Protein AF-A0A2P5LIT6-F1 (afdb_monomer)

Nearest PDB structures (foldseek):
  7rkc-assembly1_A  TM=4.171E-01  e=6.177E+00  synthetic construct
  3g6i-assembly1_A-2  TM=3.642E-01  e=8.678E+00  Bacteroides thetaiotaomicron VPI-5482

Solvent-accessible surface area (backbone atom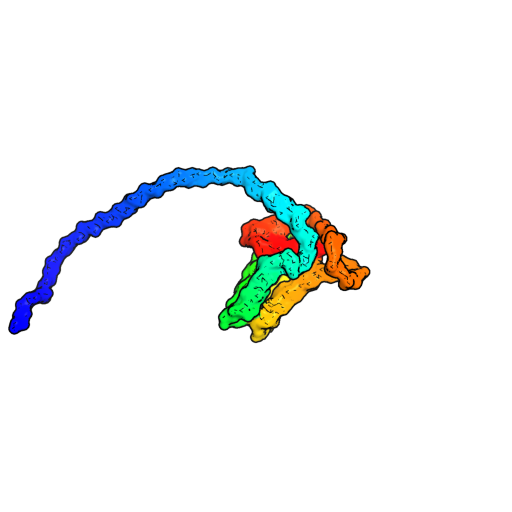s only — not comparable to full-atom values): 10555 Å² total; per-residue (Å²): 136,76,92,85,73,99,63,80,90,81,89,79,96,75,87,80,80,80,80,72,84,71,76,82,75,78,77,76,82,66,95,63,66,75,61,56,59,55,53,49,65,75,72,55,74,54,76,46,64,86,68,38,65,68,58,47,49,48,40,52,48,20,53,66,39,96,40,54,67,52,13,40,51,64,55,44,54,40,52,52,48,29,45,52,18,35,56,53,19,42,74,76,33,77,82,45,73,64,51,62,55,43,44,53,50,52,56,48,37,53,50,48,32,70,68,41,88,41,27,61,49,27,30,49,38,59,49,46,49,44,55,60,23,56,67,75,68,62,99,68,77,97,66,95,64,96,72,69,79,60,73,64,51,73,32,52,48,46,19,26,52,45,7,40,72,77,30,65,64,15,12,52,55,41,50,33,42,61,67

Mean predicted aligned error: 14.7 Å

pLDDT: mean 72.09, std 23.56, range [30.39, 98.25]

Structure (mmCIF, N/CA/C/O backbone):
data_AF-A0A2P5LIT6-F1
#
_entry.id   AF-A0A2P5LIT6-F1
#
loop_
_atom_site.group_PDB
_atom_site.id
_atom_site.type_symbol
_atom_site.label_atom_id
_atom_site.label_alt_id
_atom_site.label_comp_id
_atom_site.label_asym_id
_atom_site.label_entity_id
_atom_site.label_seq_id
_atom_site.pdbx_PDB_ins_code
_atom_site.Cartn_x
_atom_site.Cartn_y
_atom_site.Cartn_z
_atom_site.occupancy
_atom_site.B_iso_or_equiv
_atom_site.auth_seq_id
_atom_site.auth_comp_id
_atom_site.auth_asym_id
_atom_site.auth_atom_id
_atom_site.pdbx_PDB_model_num
ATOM 1 N N . MET A 1 1 ? -69.413 28.837 11.279 1.00 45.06 1 MET A N 1
ATOM 2 C CA . MET A 1 1 ? -68.543 29.343 10.193 1.00 45.06 1 MET A CA 1
ATOM 3 C C . MET A 1 1 ? -68.033 28.137 9.422 1.00 45.06 1 MET A C 1
ATOM 5 O O . MET A 1 1 ? -67.238 27.382 9.953 1.00 45.06 1 MET A O 1
ATOM 9 N N . ASN A 1 2 ? -68.757 27.743 8.376 1.00 37.50 2 ASN A N 1
ATOM 10 C CA . ASN A 1 2 ? -68.515 28.142 6.977 1.00 37.50 2 ASN A CA 1
ATOM 11 C C . ASN A 1 2 ? -67.301 27.376 6.427 1.00 37.50 2 ASN A C 1
ATOM 13 O O . ASN A 1 2 ? -66.172 27.687 6.774 1.00 37.50 2 ASN A O 1
ATOM 17 N N . ASN A 1 3 ? -67.492 26.260 5.715 1.00 44.47 3 ASN A N 1
ATOM 18 C CA . ASN A 1 3 ? -67.812 26.229 4.276 1.00 44.47 3 ASN A CA 1
ATOM 19 C C . ASN A 1 3 ? -67.091 27.338 3.509 1.00 44.47 3 ASN A C 1
ATOM 21 O O . ASN A 1 3 ? -67.558 28.466 3.583 1.00 44.47 3 ASN A O 1
ATOM 25 N N . LEU A 1 4 ? -66.016 26.974 2.793 1.00 36.94 4 LEU A N 1
ATOM 26 C CA . LEU A 1 4 ? -65.279 27.689 1.725 1.00 36.94 4 LEU A CA 1
ATOM 27 C C . LEU A 1 4 ? -63.787 27.343 1.921 1.00 36.94 4 LEU A C 1
ATOM 29 O O . LEU A 1 4 ? -63.081 28.044 2.621 1.00 36.94 4 LEU A O 1
ATOM 33 N N . LEU A 1 5 ? -63.239 26.208 1.485 1.00 40.59 5 LEU A N 1
ATOM 34 C CA . LEU A 1 5 ? -62.859 25.999 0.086 1.00 40.59 5 LEU A CA 1
ATOM 35 C C . LEU A 1 5 ? -62.375 24.539 -0.118 1.00 40.59 5 LEU A C 1
ATOM 37 O O . LEU A 1 5 ? -61.261 24.259 -0.548 1.00 40.59 5 LEU A O 1
ATOM 41 N N . LYS A 1 6 ? -63.254 23.558 0.116 1.00 46.69 6 LYS A N 1
ATOM 42 C CA . LYS A 1 6 ? -63.284 22.386 -0.773 1.00 46.69 6 LYS A CA 1
ATOM 43 C C . LYS A 1 6 ? -63.779 22.920 -2.115 1.00 46.69 6 LYS A C 1
ATOM 45 O O . LYS A 1 6 ? -64.983 22.981 -2.328 1.00 46.69 6 LYS A O 1
ATOM 50 N N . LYS A 1 7 ? -62.874 23.424 -2.948 1.00 38.12 7 LYS A N 1
ATOM 51 C CA . LYS A 1 7 ? -63.036 23.588 -4.396 1.00 38.12 7 LYS A CA 1
ATOM 52 C C . LYS A 1 7 ? -61.647 23.927 -4.938 1.00 38.12 7 LYS A C 1
ATOM 54 O O . LYS A 1 7 ? -61.092 24.961 -4.614 1.00 38.12 7 LYS A O 1
ATOM 59 N N . LEU A 1 8 ? -60.966 22.943 -5.506 1.00 34.84 8 LEU A N 1
ATOM 60 C CA . LEU A 1 8 ? -61.096 22.649 -6.928 1.00 34.84 8 LEU A CA 1
ATOM 61 C C . LEU A 1 8 ? -60.395 23.750 -7.737 1.00 34.84 8 LEU A C 1
ATOM 63 O O . LEU A 1 8 ? -60.824 24.899 -7.740 1.00 34.84 8 LEU A O 1
ATOM 67 N N . THR A 1 9 ? -59.420 23.301 -8.531 1.00 37.03 9 THR A N 1
ATOM 68 C CA . THR A 1 9 ? -59.118 23.815 -9.875 1.00 37.03 9 THR A CA 1
ATOM 69 C C . THR A 1 9 ? -58.484 25.204 -9.991 1.00 37.03 9 THR A C 1
ATOM 71 O O . THR A 1 9 ? -59.160 26.208 -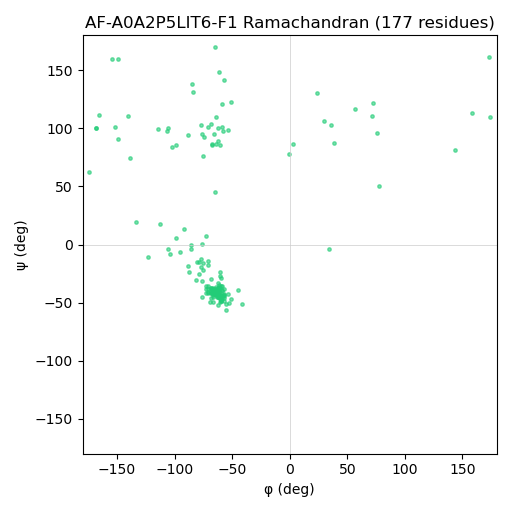9.851 1.00 37.03 9 THR A O 1
ATOM 74 N N . ILE A 1 10 ? -57.207 25.250 -10.400 1.00 44.44 10 ILE A N 1
ATOM 75 C CA . ILE A 1 10 ? -56.759 25.664 -11.752 1.00 44.44 10 ILE A CA 1
ATOM 76 C C . ILE A 1 10 ? -55.284 26.108 -11.719 1.00 44.44 10 ILE A C 1
ATOM 78 O O . ILE A 1 10 ? -54.921 27.094 -11.097 1.00 44.44 10 ILE A O 1
ATOM 82 N N . LYS A 1 11 ? -54.463 25.299 -12.403 1.00 38.97 11 LYS A N 1
ATOM 83 C CA . LYS A 1 11 ? -53.385 25.638 -13.352 1.00 38.97 11 LYS A CA 1
ATOM 84 C C . LYS A 1 11 ? -52.729 27.030 -13.254 1.00 38.97 11 LYS A C 1
ATOM 86 O O . LYS A 1 11 ? -53.413 28.027 -13.423 1.00 38.97 11 LYS A O 1
ATOM 91 N N . LEU A 1 12 ? -51.393 27.057 -13.224 1.00 40.69 12 LEU A N 1
ATOM 92 C CA . LEU A 1 12 ? -50.497 27.594 -14.278 1.00 40.69 12 LEU A CA 1
ATOM 93 C C . LEU A 1 12 ? -49.056 27.554 -13.721 1.00 40.69 12 LEU A C 1
ATOM 95 O O . LEU A 1 12 ? -48.771 28.159 -12.699 1.00 40.69 12 LEU A O 1
ATOM 99 N N . PHE A 1 13 ? -48.162 26.693 -14.210 1.00 46.09 13 PHE A N 1
ATOM 100 C CA . PHE A 1 13 ? -47.208 27.010 -15.285 1.00 46.09 13 PHE A CA 1
ATOM 101 C C . PHE A 1 13 ? -46.619 28.433 -15.221 1.00 46.09 13 PHE A C 1
ATOM 103 O O . PHE A 1 13 ? -47.101 29.351 -15.873 1.00 46.09 13 PHE A O 1
ATOM 110 N N . ALA A 1 14 ? -45.525 28.565 -14.474 1.00 38.41 14 ALA A N 1
ATOM 111 C CA . ALA A 1 14 ? -44.424 29.496 -14.718 1.00 38.41 14 ALA A CA 1
ATOM 112 C C . ALA A 1 14 ? -43.189 28.803 -14.106 1.00 38.41 14 ALA A C 1
ATOM 114 O O . ALA A 1 14 ? -43.103 28.644 -12.898 1.00 38.41 14 ALA A O 1
ATOM 115 N N . GLY A 1 15 ? -42.306 28.158 -14.866 1.00 40.06 15 GLY A N 1
ATOM 116 C CA . GLY A 1 15 ? -41.580 28.769 -15.969 1.00 40.06 15 GLY A CA 1
ATOM 117 C C . GLY A 1 15 ? -40.434 29.623 -15.424 1.00 40.06 15 GLY A C 1
ATOM 118 O O . GLY A 1 15 ? -40.341 30.788 -15.780 1.00 40.06 15 GLY A O 1
ATOM 119 N N . MET A 1 16 ? -39.597 29.076 -14.534 1.00 38.22 16 MET A N 1
ATOM 120 C CA . MET A 1 16 ? -38.346 29.723 -14.135 1.00 38.22 16 MET A CA 1
ATOM 121 C C . MET A 1 16 ? -37.194 29.028 -14.856 1.00 38.22 16 MET A C 1
ATOM 123 O O . MET A 1 16 ? -36.571 28.092 -14.365 1.00 38.22 16 MET A O 1
AT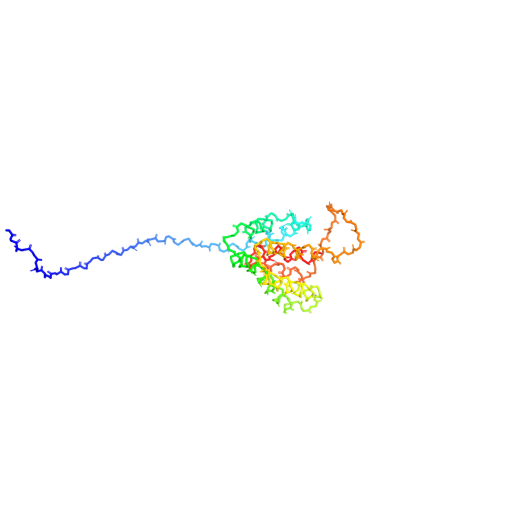OM 127 N N . ILE A 1 17 ? -36.984 29.478 -16.090 1.00 44.88 17 ILE A N 1
ATOM 128 C CA . ILE A 1 17 ? -35.766 29.243 -16.851 1.00 44.88 17 ILE A CA 1
ATOM 129 C C . ILE A 1 17 ? -34.672 30.043 -16.138 1.00 44.88 17 ILE A C 1
ATOM 131 O O . ILE A 1 17 ? -34.616 31.265 -16.263 1.00 44.88 17 ILE A O 1
ATOM 135 N N . PHE A 1 18 ? -33.807 29.375 -15.377 1.00 37.69 18 PHE A N 1
ATOM 136 C CA . PHE A 1 18 ? -32.524 29.966 -15.012 1.00 37.69 18 PHE A CA 1
ATOM 137 C C . PHE A 1 18 ? -31.623 29.915 -16.250 1.00 37.69 18 PHE A C 1
ATOM 139 O O . PHE A 1 18 ? -30.941 28.926 -16.507 1.00 37.69 18 PHE A O 1
ATOM 146 N N . LEU A 1 19 ? -31.636 30.998 -17.035 1.00 38.84 19 LEU A N 1
ATOM 147 C CA . LEU A 1 19 ? -30.497 31.371 -17.871 1.00 38.84 19 LEU A CA 1
ATOM 148 C C . LEU A 1 19 ? -29.364 31.775 -16.916 1.00 38.84 19 LEU A C 1
ATOM 150 O O . LEU A 1 19 ? -29.188 32.948 -16.593 1.00 38.84 19 LEU A O 1
ATOM 154 N N . SER A 1 20 ? -28.587 30.807 -16.438 1.00 42.41 20 SER A N 1
ATOM 155 C CA . SER A 1 20 ? -27.219 31.106 -16.035 1.00 42.41 20 SER A CA 1
ATOM 156 C C . SER A 1 20 ? -26.404 31.222 -17.317 1.00 42.41 20 SER A C 1
ATOM 158 O O . SER A 1 20 ? -26.075 30.217 -17.949 1.00 42.41 20 SER A O 1
ATOM 160 N N . ALA A 1 21 ? -26.110 32.460 -17.712 1.00 41.22 21 ALA A N 1
ATOM 161 C CA . ALA A 1 21 ? -25.025 32.770 -18.626 1.00 41.22 21 ALA A CA 1
ATOM 162 C C . ALA A 1 21 ? -23.715 32.304 -17.972 1.00 41.22 21 ALA A C 1
ATOM 164 O O . ALA A 1 21 ? -23.056 33.048 -17.251 1.00 41.22 21 ALA A O 1
ATOM 165 N N . GLY A 1 22 ? -23.382 31.029 -18.165 1.00 36.75 22 GLY A N 1
ATOM 166 C CA . GLY A 1 22 ? -22.055 30.507 -17.893 1.00 36.75 22 GLY A CA 1
ATOM 167 C C . GLY A 1 22 ? -21.134 31.070 -18.958 1.00 36.75 22 GLY A C 1
ATOM 168 O O . GLY A 1 22 ? -21.161 30.619 -20.101 1.00 36.75 22 GLY A O 1
ATOM 169 N N . ALA A 1 23 ? -20.369 32.096 -18.596 1.00 38.12 23 ALA A N 1
ATOM 170 C CA . ALA A 1 23 ? -19.224 32.515 -1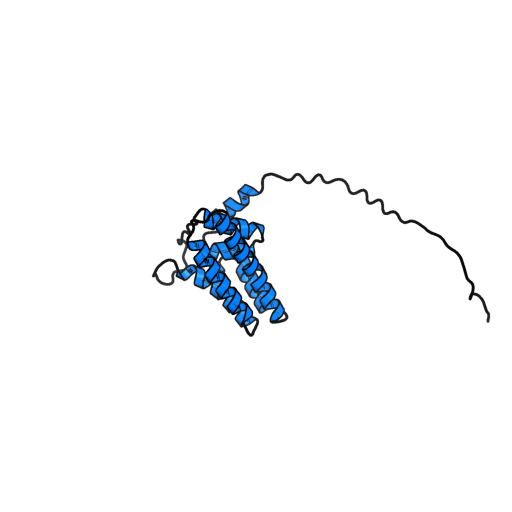9.377 1.00 38.12 23 ALA A CA 1
ATOM 171 C C . ALA A 1 23 ? -18.355 31.279 -19.637 1.00 38.12 23 ALA A C 1
ATOM 173 O O . ALA A 1 23 ? -17.943 30.587 -18.705 1.00 38.12 23 ALA A O 1
ATOM 174 N N . SER A 1 24 ? -18.128 30.989 -20.913 1.00 36.88 24 SER A N 1
ATOM 175 C CA . SER A 1 24 ? -17.201 29.968 -21.368 1.00 36.88 24 SER A CA 1
ATOM 176 C C . SER A 1 24 ? -15.795 30.351 -20.913 1.00 36.88 24 SER A C 1
ATOM 178 O O . SER A 1 24 ? -15.062 31.032 -21.628 1.00 36.88 24 SER A O 1
ATOM 180 N N . SER A 1 25 ? -15.404 29.918 -19.717 1.00 37.91 25 SER A N 1
ATOM 181 C CA . SER A 1 25 ? -13.995 29.765 -19.387 1.00 37.91 25 SER A CA 1
ATOM 182 C C . SER A 1 25 ? -13.470 28.655 -20.284 1.00 37.91 25 SER A C 1
ATOM 184 O O . SER A 1 25 ? -13.625 27.470 -20.001 1.00 37.91 25 SER A O 1
ATOM 186 N N . VAL A 1 26 ? -12.899 29.056 -21.416 1.00 43.91 26 VAL A N 1
ATOM 187 C CA . VAL A 1 26 ? -11.973 28.235 -22.188 1.00 43.91 26 VAL A CA 1
ATOM 188 C C . VAL A 1 26 ? -10.869 27.799 -21.233 1.00 43.91 26 VAL A C 1
ATOM 190 O O . VAL A 1 26 ? -9.954 28.564 -20.926 1.00 43.91 26 VAL A O 1
ATOM 193 N N . ALA A 1 27 ? -10.995 26.573 -20.725 1.00 37.62 27 ALA A N 1
ATOM 194 C CA . ALA A 1 27 ? -9.921 25.883 -20.046 1.00 37.62 27 ALA A CA 1
ATOM 195 C C . ALA A 1 27 ? -8.771 25.771 -21.049 1.00 37.62 27 ALA A C 1
ATOM 197 O O . ALA A 1 27 ? -8.795 24.956 -21.970 1.00 37.62 27 ALA A O 1
ATOM 198 N N . HIS A 1 28 ? -7.785 26.652 -20.898 1.00 36.16 28 HIS A N 1
ATOM 199 C CA . HIS A 1 28 ? -6.468 26.433 -21.458 1.00 36.16 28 HIS A CA 1
ATOM 200 C C . HIS A 1 28 ? -5.936 25.175 -20.776 1.00 36.16 28 HIS A C 1
ATOM 202 O O . HIS A 1 28 ? -5.494 25.225 -19.629 1.00 36.16 28 HIS A O 1
ATOM 208 N N . ALA A 1 29 ? -6.023 24.039 -21.467 1.00 36.19 29 ALA A N 1
ATOM 209 C CA . ALA A 1 29 ? -5.228 22.868 -21.148 1.00 36.19 29 ALA A CA 1
ATOM 210 C C . ALA A 1 29 ? -3.763 23.262 -21.373 1.00 36.19 29 ALA A C 1
ATOM 212 O O . ALA A 1 29 ? -3.225 23.162 -22.475 1.00 36.19 29 ALA A O 1
ATOM 213 N N . GLY A 1 30 ? -3.154 23.836 -20.337 1.00 36.53 30 GLY A N 1
ATOM 214 C CA . GLY A 1 30 ? -1.740 24.144 -20.314 1.00 36.53 30 GLY A CA 1
ATOM 215 C C . GLY A 1 30 ? -0.964 22.838 -20.385 1.00 36.53 30 GLY A C 1
ATOM 216 O O . GLY A 1 30 ? -0.922 22.085 -19.416 1.00 36.53 30 GLY A O 1
ATOM 217 N N . LEU A 1 31 ? -0.320 22.601 -21.526 1.00 42.81 31 LEU A N 1
ATOM 218 C CA . LEU A 1 31 ? 0.743 21.614 -21.746 1.00 42.81 31 LEU A CA 1
ATOM 219 C C . LEU A 1 31 ? 2.014 21.955 -20.927 1.00 42.81 31 LEU A C 1
ATOM 221 O O . LEU A 1 31 ? 3.120 21.957 -21.453 1.00 42.81 31 LEU A O 1
ATOM 225 N N . GLY A 1 32 ? 1.856 22.311 -19.648 1.00 36.47 32 GLY A N 1
ATOM 226 C CA . GLY A 1 32 ? 2.929 22.802 -18.777 1.00 36.47 32 GLY A CA 1
ATOM 227 C C . GLY A 1 32 ? 3.143 21.999 -17.493 1.00 36.47 32 GLY A C 1
ATOM 228 O O . GLY A 1 32 ? 4.157 22.197 -16.839 1.00 36.47 32 GLY A O 1
ATOM 229 N N . GLN A 1 33 ? 2.245 21.077 -17.131 1.00 39.72 33 GLN A N 1
ATOM 230 C CA . GLN A 1 33 ? 2.307 20.373 -15.837 1.00 39.72 33 GLN A CA 1
ATOM 231 C C . GLN A 1 33 ? 3.209 19.128 -15.808 1.00 39.72 33 GLN A C 1
ATOM 233 O O . GLN A 1 33 ? 3.398 18.537 -14.750 1.00 39.72 33 GLN A O 1
ATOM 238 N N . SER A 1 34 ? 3.808 18.720 -16.929 1.00 46.38 34 SER A N 1
ATOM 239 C CA . SER A 1 34 ? 4.703 17.553 -16.944 1.00 46.38 34 SER A CA 1
ATOM 240 C C . SER A 1 34 ? 6.082 17.825 -16.334 1.00 46.38 34 SER A C 1
ATOM 242 O O . SER A 1 34 ? 6.796 16.878 -16.021 1.00 46.38 34 SER A O 1
ATOM 244 N N . TYR A 1 35 ? 6.474 19.092 -16.159 1.00 44.44 35 TYR A N 1
ATOM 245 C CA . TYR A 1 35 ? 7.796 19.450 -15.630 1.00 44.44 35 TYR A CA 1
ATOM 246 C C . TYR A 1 35 ? 7.841 19.518 -14.094 1.00 44.44 35 TYR A C 1
ATOM 248 O O . TYR A 1 35 ? 8.900 19.284 -13.516 1.00 44.44 35 TYR A O 1
ATOM 256 N N . ASP A 1 36 ? 6.702 19.737 -13.428 1.00 46.75 36 ASP A N 1
ATOM 257 C CA . ASP A 1 36 ? 6.636 19.775 -11.959 1.00 46.75 36 ASP A CA 1
ATOM 258 C C . ASP A 1 36 ? 6.685 18.372 -11.331 1.00 46.75 36 ASP A C 1
ATOM 260 O O . ASP A 1 36 ? 7.276 18.188 -10.268 1.00 46.75 36 ASP A O 1
ATOM 264 N N . ALA A 1 37 ? 6.151 17.352 -12.015 1.00 47.69 37 ALA A N 1
ATOM 265 C CA . ALA A 1 37 ? 6.221 15.963 -11.552 1.00 47.69 37 ALA A CA 1
ATOM 266 C C . ALA A 1 37 ? 7.669 15.440 -11.505 1.00 47.69 37 ALA A C 1
ATOM 268 O O . ALA A 1 37 ? 8.071 14.793 -10.541 1.00 47.69 37 ALA A O 1
ATOM 269 N N . PHE A 1 38 ? 8.484 15.779 -12.512 1.00 41.59 38 PHE A N 1
ATOM 270 C CA . PHE A 1 38 ? 9.907 15.425 -12.534 1.00 41.59 38 PHE A CA 1
ATOM 271 C C . PHE A 1 38 ? 10.712 16.168 -11.460 1.00 41.59 38 PHE A C 1
ATOM 273 O O . PHE A 1 38 ? 11.596 15.578 -10.838 1.00 41.59 38 PHE A O 1
ATOM 280 N N . ALA A 1 39 ? 10.389 17.440 -11.203 1.00 41.50 39 ALA A N 1
ATOM 281 C CA . ALA A 1 39 ? 11.031 18.214 -10.144 1.00 41.50 39 ALA A CA 1
ATOM 282 C C . ALA A 1 39 ? 10.724 17.640 -8.748 1.00 41.50 39 ALA A C 1
ATOM 284 O O . ALA A 1 39 ? 11.639 17.531 -7.930 1.00 41.50 39 ALA A O 1
ATOM 285 N N . MET A 1 40 ? 9.488 17.180 -8.507 1.00 44.59 40 MET A N 1
ATOM 286 C CA . MET A 1 40 ? 9.127 16.469 -7.274 1.00 44.59 40 MET A CA 1
ATOM 287 C C . MET A 1 40 ? 9.929 15.177 -7.095 1.00 44.59 40 MET A C 1
ATOM 289 O O . MET A 1 40 ? 10.467 14.957 -6.013 1.00 44.59 40 MET A O 1
ATOM 293 N N . ILE A 1 41 ? 10.104 14.367 -8.142 1.00 51.69 41 ILE A N 1
ATOM 294 C CA . ILE A 1 41 ? 10.890 13.121 -8.059 1.00 51.69 41 ILE A CA 1
ATOM 295 C C . ILE A 1 41 ? 12.350 13.407 -7.655 1.00 51.69 41 ILE A C 1
ATOM 297 O O . ILE A 1 41 ? 12.912 12.680 -6.844 1.00 51.69 41 ILE A O 1
ATOM 301 N N . SER A 1 42 ? 12.946 14.509 -8.130 1.00 43.31 42 SER A N 1
ATOM 302 C CA . SER A 1 42 ? 14.343 14.869 -7.819 1.00 43.31 42 SER A CA 1
ATOM 303 C C . SER A 1 42 ? 14.585 15.472 -6.423 1.00 43.31 42 SER A C 1
ATOM 305 O O . SER A 1 42 ? 15.720 15.477 -5.953 1.00 43.31 42 SER A O 1
ATOM 307 N N . GLN A 1 43 ? 13.546 15.990 -5.755 1.00 42.28 43 GLN A N 1
ATOM 308 C CA . GLN A 1 43 ? 13.641 16.606 -4.417 1.00 42.28 43 GLN A CA 1
ATOM 309 C C . GLN A 1 43 ? 13.070 15.732 -3.289 1.00 42.28 43 GLN A C 1
ATOM 311 O O . GLN A 1 43 ? 13.192 16.101 -2.123 1.00 42.28 43 GLN A O 1
ATOM 316 N N . SER A 1 44 ? 12.483 14.577 -3.615 1.00 46.78 44 SER A N 1
ATOM 317 C CA . SER A 1 44 ? 11.826 13.680 -2.650 1.00 46.78 44 SER A CA 1
ATOM 318 C C . SER A 1 44 ? 12.740 12.593 -2.077 1.00 46.78 44 SER A C 1
ATOM 320 O O . SER A 1 44 ? 12.235 11.651 -1.477 1.00 46.78 44 SER A O 1
ATOM 322 N N . CYS A 1 45 ? 14.063 12.684 -2.260 1.00 53.88 45 CYS A N 1
ATOM 323 C CA . CYS A 1 45 ? 15.000 11.674 -1.760 1.00 53.88 45 CYS A CA 1
ATOM 324 C C . CYS A 1 45 ? 15.191 11.790 -0.247 1.00 53.88 45 CYS A C 1
ATOM 326 O O . CYS A 1 45 ? 16.196 12.295 0.253 1.00 53.88 45 CYS A O 1
ATOM 328 N N . SER A 1 46 ? 14.187 11.303 0.464 1.00 52.47 46 SER A N 1
ATOM 329 C CA . SER A 1 46 ? 14.295 10.835 1.825 1.00 52.47 46 SER A CA 1
ATOM 330 C C . SER A 1 46 ? 13.407 9.578 1.890 1.00 52.47 46 SER A C 1
ATOM 332 O O . SER A 1 46 ? 12.197 9.681 1.689 1.00 52.47 46 SER A O 1
ATOM 334 N N . PRO A 1 47 ? 14.002 8.379 2.040 1.00 55.25 47 PRO A N 1
ATOM 335 C CA . PRO A 1 47 ? 13.356 7.100 1.733 1.00 55.25 47 PRO A CA 1
ATOM 336 C C . PRO A 1 47 ? 12.335 6.645 2.792 1.00 55.25 47 PRO A C 1
ATOM 338 O O . PRO A 1 47 ? 11.761 5.566 2.690 1.00 55.25 47 PRO A O 1
ATOM 341 N N . GLY A 1 48 ? 12.113 7.410 3.860 1.00 59.28 48 GLY A N 1
ATOM 342 C CA . GLY A 1 48 ? 11.283 6.981 4.978 1.00 59.28 48 GLY A CA 1
ATOM 343 C C . GLY A 1 48 ? 9.789 7.242 4.783 1.00 59.28 48 GLY A C 1
ATOM 344 O O . GLY A 1 48 ? 9.375 8.349 4.460 1.00 59.28 48 GLY A O 1
ATOM 345 N N . PHE A 1 49 ? 8.946 6.277 5.171 1.00 62.72 49 PHE A N 1
ATOM 346 C CA . PHE A 1 49 ? 7.506 6.494 5.406 1.00 62.72 49 PHE A CA 1
ATOM 347 C C . PHE A 1 49 ? 7.219 7.774 6.216 1.00 62.72 49 PHE A C 1
ATOM 349 O O . PHE A 1 49 ? 6.282 8.517 5.931 1.00 62.72 49 PHE A O 1
ATOM 356 N N . THR A 1 50 ? 8.058 8.047 7.219 1.00 65.94 50 THR A N 1
ATOM 357 C CA . THR A 1 50 ? 7.972 9.217 8.103 1.00 65.94 50 THR A CA 1
ATOM 358 C C . THR A 1 50 ? 8.343 10.538 7.433 1.00 65.94 50 THR A C 1
ATOM 360 O O . THR A 1 50 ? 8.098 11.597 8.004 1.00 65.94 50 THR A O 1
ATOM 363 N N . GLU A 1 51 ? 8.959 10.485 6.258 1.00 73.75 51 GLU A N 1
ATOM 364 C CA . GLU A 1 51 ? 9.457 11.643 5.515 1.00 73.75 51 GLU A CA 1
ATOM 365 C C . GLU A 1 51 ? 8.438 12.128 4.471 1.00 73.75 51 GLU A C 1
ATOM 367 O O . GLU A 1 51 ? 8.573 13.226 3.933 1.00 73.75 51 GLU A O 1
ATOM 372 N N . HIS A 1 52 ? 7.348 11.372 4.291 1.00 80.25 52 HIS A N 1
ATOM 373 C CA . HIS A 1 52 ? 6.189 11.738 3.485 1.00 80.25 52 HIS A CA 1
ATOM 374 C C . HIS A 1 52 ? 4.997 12.100 4.392 1.00 80.25 52 HIS A C 1
ATOM 376 O O . HIS A 1 52 ? 4.288 11.206 4.878 1.00 80.25 52 HIS A O 1
ATOM 382 N N . PRO A 1 53 ? 4.739 13.397 4.655 1.00 85.69 53 PRO A N 1
ATOM 383 C CA . PRO A 1 53 ? 3.697 13.825 5.589 1.00 85.69 53 PRO A CA 1
ATOM 384 C C . PRO A 1 53 ? 2.296 13.357 5.178 1.00 85.69 53 PRO A C 1
ATOM 386 O O . PRO A 1 53 ? 1.450 13.145 6.046 1.00 85.69 53 PRO A O 1
ATOM 389 N N . GLU A 1 54 ? 2.046 13.141 3.888 1.00 87.19 54 GLU A N 1
ATOM 390 C CA . GLU A 1 54 ? 0.790 12.610 3.363 1.00 87.19 54 GLU A CA 1
ATOM 391 C C . GLU A 1 54 ? 0.548 11.158 3.802 1.00 87.19 54 GLU A C 1
ATOM 393 O O . GLU A 1 54 ? -0.571 10.810 4.185 1.00 87.19 54 GLU A O 1
ATOM 398 N N . LEU A 1 55 ? 1.591 10.319 3.812 1.00 88.62 55 LEU A N 1
ATOM 399 C CA . LEU A 1 55 ? 1.503 8.928 4.269 1.00 88.62 55 LEU A CA 1
ATOM 400 C C . LEU A 1 55 ? 1.312 8.856 5.789 1.00 88.62 55 LEU A C 1
ATOM 402 O O . LEU A 1 55 ? 0.474 8.094 6.281 1.00 88.62 55 LEU A O 1
ATOM 406 N N . VAL A 1 56 ? 2.017 9.713 6.535 1.00 90.19 56 VAL A N 1
ATOM 407 C CA . VAL A 1 56 ? 1.822 9.853 7.985 1.00 90.19 56 VAL A CA 1
ATOM 408 C C . VAL A 1 56 ? 0.403 10.329 8.298 1.00 90.19 56 VAL A C 1
ATOM 410 O O . VAL A 1 56 ? -0.258 9.768 9.175 1.00 90.19 56 VAL A O 1
ATOM 413 N N . ALA A 1 57 ? -0.100 11.327 7.569 1.00 92.81 57 ALA A N 1
ATOM 414 C CA . ALA A 1 57 ? -1.459 11.830 7.733 1.00 92.81 57 ALA A CA 1
ATOM 415 C C . ALA A 1 57 ? -2.503 10.749 7.431 1.00 92.81 57 ALA A C 1
ATOM 417 O O . ALA A 1 57 ? -3.477 10.626 8.175 1.00 92.81 57 ALA A O 1
ATOM 418 N N . LEU A 1 58 ? -2.296 9.933 6.393 1.00 94.62 58 LEU A N 1
ATOM 419 C CA . LEU A 1 58 ? -3.178 8.810 6.091 1.00 94.62 58 LEU A CA 1
ATOM 420 C C . LEU A 1 58 ? -3.174 7.767 7.216 1.00 94.62 58 LEU A C 1
ATOM 422 O O . LEU A 1 58 ? -4.246 7.345 7.645 1.00 94.62 58 LEU A O 1
ATOM 426 N N . LYS A 1 59 ? -2.011 7.407 7.771 1.00 95.19 59 LYS A N 1
ATOM 427 C CA . LYS A 1 59 ? -1.943 6.520 8.947 1.00 95.19 59 LYS A CA 1
ATOM 428 C C . LYS A 1 59 ? -2.738 7.079 10.126 1.00 95.19 59 LYS A C 1
ATOM 430 O O . LYS A 1 59 ? -3.486 6.339 10.763 1.00 95.19 59 LYS A O 1
ATOM 435 N N . GLN A 1 60 ? -2.628 8.379 10.400 1.00 96.00 60 GLN A N 1
ATOM 436 C CA . GLN A 1 60 ? -3.419 9.014 11.458 1.00 96.00 60 GLN A CA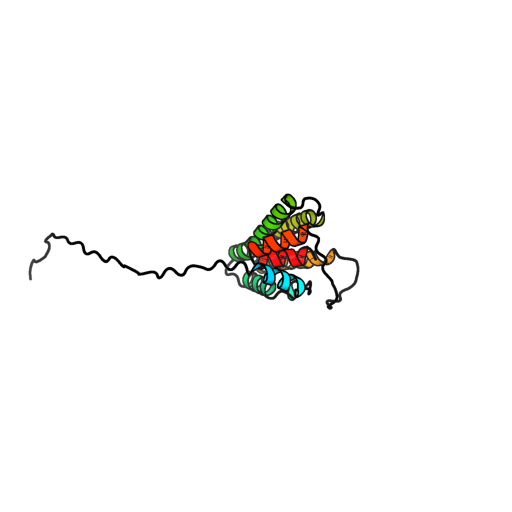 1
ATOM 437 C C . GLN A 1 60 ? -4.925 8.981 11.157 1.00 96.00 60 GLN A C 1
ATOM 439 O O . GLN A 1 60 ? -5.716 8.730 12.062 1.00 96.00 60 GLN A O 1
ATOM 444 N N . GLN A 1 61 ? -5.336 9.162 9.898 1.00 96.88 61 GLN A N 1
ATOM 445 C CA . GLN A 1 61 ? -6.741 9.022 9.488 1.00 96.88 61 GLN A CA 1
ATOM 446 C C . GLN A 1 61 ? -7.253 7.586 9.653 1.00 96.88 61 GLN A C 1
ATOM 448 O O . GLN A 1 61 ? -8.364 7.392 10.138 1.00 96.88 61 GLN A O 1
ATOM 453 N N . ILE A 1 62 ? -6.444 6.580 9.310 1.00 97.38 62 ILE A N 1
ATOM 454 C CA . ILE A 1 62 ? -6.775 5.164 9.522 1.00 97.38 62 ILE A CA 1
ATOM 455 C C . ILE A 1 62 ? -6.997 4.899 11.017 1.00 97.38 62 ILE A C 1
ATOM 457 O O . ILE A 1 62 ? -8.026 4.333 11.394 1.00 97.38 62 ILE A O 1
ATOM 461 N N . LEU A 1 63 ? -6.075 5.357 11.871 1.00 96.81 63 LEU A N 1
ATOM 462 C CA . LEU A 1 63 ? -6.172 5.224 13.330 1.00 96.81 63 LEU A CA 1
ATOM 463 C C . LEU A 1 63 ? -7.407 5.924 13.906 1.00 96.81 63 LEU A C 1
ATOM 465 O O . LEU A 1 63 ? -8.054 5.386 14.802 1.00 96.81 63 LEU A O 1
ATOM 469 N N . ALA A 1 64 ? -7.727 7.111 13.394 1.00 97.31 64 ALA A N 1
ATOM 470 C CA . ALA A 1 64 ? -8.834 7.940 13.860 1.00 97.31 64 ALA A CA 1
ATOM 471 C C . ALA A 1 64 ? -10.190 7.604 13.211 1.00 97.31 64 ALA A C 1
ATOM 473 O O . ALA A 1 64 ? -11.187 8.258 13.519 1.00 97.31 64 ALA A O 1
ATOM 474 N N . SER A 1 65 ? -10.242 6.622 12.308 1.00 97.25 65 SER A N 1
ATOM 475 C CA . SER A 1 65 ? -11.464 6.261 11.585 1.00 97.25 65 SER A CA 1
ATOM 476 C C . SER A 1 65 ? -12.580 5.784 12.519 1.00 97.25 65 SER A C 1
ATOM 478 O O . SER A 1 65 ? -12.344 5.163 13.563 1.00 97.25 65 SER A O 1
ATOM 480 N N . ALA A 1 66 ? -13.832 6.039 12.133 1.00 95.94 66 ALA A N 1
ATOM 481 C CA . ALA A 1 66 ? -14.988 5.752 12.976 1.00 95.94 66 ALA A CA 1
ATOM 482 C C . ALA A 1 66 ? -15.269 4.245 13.107 1.00 95.94 66 ALA A C 1
ATOM 484 O O . ALA A 1 66 ? -15.995 3.823 14.009 1.00 95.94 66 ALA A O 1
ATOM 485 N N . SER A 1 67 ? -14.713 3.416 12.215 1.00 97.81 67 SER A N 1
ATOM 486 C CA . SER A 1 67 ? -14.923 1.967 12.209 1.00 97.81 67 SER A CA 1
ATOM 487 C C . SER A 1 67 ? -13.767 1.200 11.563 1.00 97.81 67 SER A C 1
ATOM 489 O O . SER A 1 67 ? -13.019 1.738 10.751 1.00 97.81 67 SER A O 1
ATOM 491 N N . LEU A 1 68 ? -13.663 -0.099 11.872 1.00 98.12 68 LEU A N 1
ATOM 492 C CA . LEU A 1 68 ? -12.709 -1.004 11.222 1.00 98.12 68 LEU A CA 1
ATOM 493 C C . LEU A 1 68 ? -12.892 -1.050 9.697 1.00 98.12 68 LEU A C 1
ATOM 495 O O . LEU A 1 68 ? -11.916 -1.138 8.959 1.00 98.12 68 LEU A O 1
ATOM 499 N N . GLU A 1 69 ? -14.134 -1.006 9.221 1.00 98.19 69 GLU A N 1
ATOM 500 C CA . GLU A 1 69 ? -14.433 -1.032 7.788 1.00 98.19 69 GLU A CA 1
ATOM 501 C C . GLU A 1 69 ? -13.943 0.240 7.088 1.00 98.19 69 GLU A C 1
ATOM 503 O O . GLU A 1 69 ? -13.354 0.167 6.010 1.00 98.19 69 GLU A O 1
ATOM 508 N N . GLU A 1 70 ? -14.098 1.395 7.736 1.00 97.88 70 GLU A N 1
ATOM 509 C CA . GLU A 1 70 ? -13.571 2.665 7.241 1.00 97.88 70 GLU A CA 1
ATOM 510 C C . GLU A 1 70 ? -12.038 2.691 7.243 1.00 97.88 70 GLU A C 1
ATOM 512 O O . GLU A 1 70 ? -11.451 3.047 6.223 1.00 97.88 70 GLU A O 1
ATOM 517 N N . ALA A 1 71 ? -11.383 2.232 8.318 1.00 98.06 71 ALA A N 1
ATOM 518 C CA . ALA A 1 71 ? -9.927 2.046 8.347 1.00 98.06 71 ALA A CA 1
ATOM 519 C C . ALA A 1 71 ? -9.447 1.184 7.174 1.00 98.06 71 ALA A C 1
ATOM 521 O O . ALA A 1 71 ? -8.535 1.574 6.445 1.00 98.06 71 ALA A O 1
ATOM 522 N N . LYS A 1 72 ? -10.079 0.019 6.968 1.00 98.25 72 LYS A N 1
ATOM 523 C CA . LYS A 1 72 ? -9.740 -0.883 5.860 1.00 98.25 72 LYS A CA 1
ATOM 524 C C . LYS A 1 72 ? -9.935 -0.201 4.519 1.00 98.25 72 LYS A C 1
ATOM 526 O O . LYS A 1 72 ? -9.065 -0.315 3.669 1.00 98.25 72 LYS A O 1
ATOM 531 N N . LYS A 1 73 ? -11.032 0.528 4.322 1.00 98.06 73 LYS A N 1
ATOM 532 C CA . LYS A 1 73 ? -11.283 1.261 3.077 1.00 98.06 73 LYS A CA 1
ATOM 533 C C . LYS A 1 73 ? -10.212 2.324 2.812 1.00 98.06 73 LYS A C 1
ATOM 535 O O . LYS A 1 73 ? -9.719 2.399 1.691 1.00 98.06 73 LYS A O 1
ATOM 540 N N . LEU A 1 74 ? -9.852 3.112 3.827 1.00 97.56 74 LEU A N 1
ATOM 541 C CA . LEU A 1 74 ? -8.831 4.161 3.732 1.00 97.56 74 LEU A CA 1
ATOM 542 C C . LEU A 1 74 ? -7.448 3.596 3.394 1.00 97.56 74 LEU A C 1
ATOM 544 O O . LEU A 1 74 ? -6.734 4.192 2.598 1.00 97.56 74 LEU A O 1
ATOM 548 N N . ALA A 1 75 ? -7.089 2.449 3.971 1.00 96.81 75 ALA A N 1
ATOM 549 C CA . ALA A 1 75 ? -5.820 1.784 3.694 1.00 96.81 75 ALA A CA 1
ATOM 550 C C . ALA A 1 75 ? -5.820 1.065 2.334 1.00 96.81 75 ALA A C 1
ATOM 552 O O . ALA A 1 75 ? -4.869 1.191 1.571 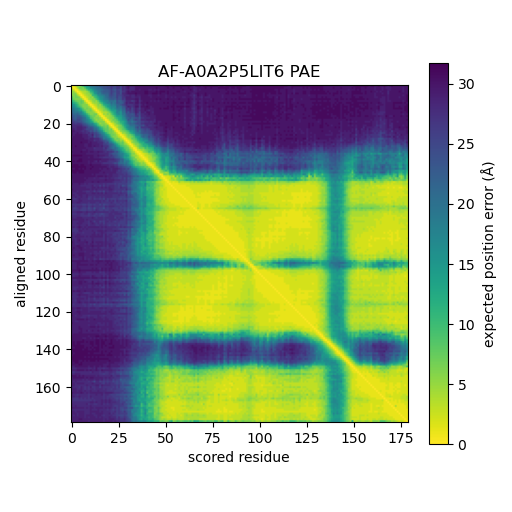1.00 96.81 75 ALA A O 1
ATOM 553 N N . LEU A 1 76 ? -6.890 0.328 2.011 1.00 97.88 76 LEU A N 1
ATOM 554 C CA . LEU A 1 76 ? -6.957 -0.518 0.816 1.00 97.88 76 LEU A CA 1
ATOM 555 C C . LEU A 1 76 ? -7.092 0.276 -0.479 1.00 97.88 76 LEU A C 1
ATOM 557 O O . LEU A 1 76 ? -6.536 -0.156 -1.478 1.00 97.88 76 LEU A O 1
ATOM 561 N N . ALA A 1 77 ? -7.809 1.403 -0.492 1.00 96.31 77 ALA A N 1
ATOM 562 C CA . ALA A 1 77 ? -7.998 2.180 -1.719 1.00 96.31 77 ALA A CA 1
ATOM 563 C C . ALA A 1 77 ? -6.663 2.582 -2.387 1.00 96.31 77 ALA A C 1
ATOM 565 O O . ALA A 1 77 ? -6.436 2.174 -3.527 1.00 96.31 77 ALA A O 1
ATOM 566 N N . PRO A 1 78 ? -5.731 3.270 -1.697 1.00 93.62 78 PRO A N 1
ATOM 567 C CA . PRO A 1 78 ? -4.447 3.610 -2.300 1.00 93.62 78 PRO A CA 1
ATOM 568 C C . PRO A 1 78 ? -3.550 2.388 -2.554 1.00 93.62 78 PRO A C 1
ATOM 570 O O . PRO A 1 78 ? -2.767 2.399 -3.501 1.00 93.62 78 PRO A O 1
ATOM 573 N N . THR A 1 79 ? -3.658 1.322 -1.751 1.00 95.00 79 THR A N 1
ATOM 574 C CA . THR A 1 79 ? -2.938 0.059 -2.001 1.00 95.00 79 THR A CA 1
ATOM 575 C C . THR A 1 79 ? -3.401 -0.606 -3.300 1.00 95.00 79 THR A C 1
ATOM 577 O O . THR A 1 79 ? -2.572 -1.074 -4.077 1.00 95.00 79 THR A O 1
ATOM 580 N N . ASP A 1 80 ? -4.708 -0.630 -3.558 1.00 96.81 80 ASP A N 1
ATOM 581 C CA . ASP A 1 80 ? -5.298 -1.234 -4.755 1.00 96.81 80 ASP A CA 1
ATOM 582 C C . ASP A 1 80 ? -4.938 -0.422 -6.009 1.00 96.81 80 ASP A C 1
ATOM 584 O O . ASP A 1 80 ? -4.590 -0.996 -7.043 1.00 96.81 80 ASP A O 1
ATOM 588 N N . GLU A 1 81 ? -4.933 0.907 -5.904 1.00 96.25 81 GLU A N 1
ATOM 589 C CA . GLU A 1 81 ? -4.474 1.809 -6.968 1.00 96.25 81 GLU A CA 1
ATOM 590 C C . GLU A 1 81 ? -2.976 1.634 -7.269 1.00 96.25 81 GLU A C 1
ATOM 592 O O . GLU 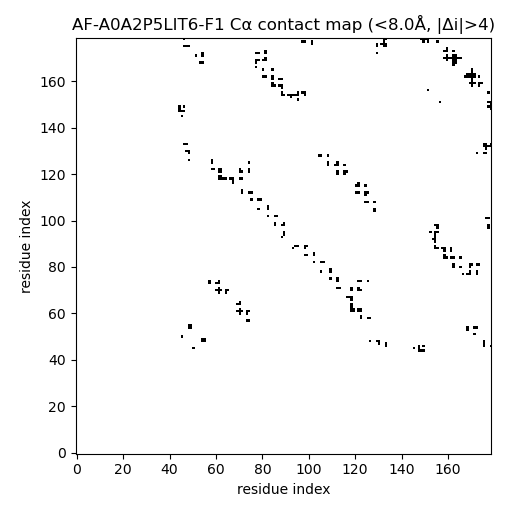A 1 81 ? -2.590 1.564 -8.436 1.00 96.25 81 GLU A O 1
ATOM 597 N N . ALA A 1 82 ? -2.132 1.476 -6.245 1.00 93.50 82 ALA A N 1
ATOM 598 C CA . ALA A 1 82 ? -0.704 1.209 -6.424 1.00 93.50 82 ALA A CA 1
ATOM 599 C C . ALA A 1 82 ? -0.443 -0.151 -7.104 1.00 93.50 82 ALA A C 1
ATOM 601 O O . ALA A 1 82 ? 0.397 -0.239 -8.000 1.00 93.50 82 ALA A O 1
ATOM 602 N N . ILE A 1 83 ? -1.200 -1.200 -6.755 1.00 94.69 83 ILE A N 1
ATOM 603 C CA . ILE A 1 83 ? -1.147 -2.496 -7.460 1.00 94.69 83 ILE A CA 1
ATOM 604 C C . ILE A 1 83 ? -1.553 -2.326 -8.929 1.00 94.69 83 ILE A C 1
ATOM 606 O O . ILE A 1 83 ? -0.865 -2.825 -9.818 1.00 94.69 83 ILE A O 1
ATOM 610 N N . SER A 1 84 ? -2.632 -1.589 -9.205 1.00 94.00 84 SER A N 1
ATOM 611 C CA . SER A 1 84 ? -3.075 -1.329 -10.581 1.00 94.00 84 SER A CA 1
ATOM 612 C C . SER A 1 84 ? -2.022 -0.570 -11.397 1.00 94.00 84 SER A C 1
ATOM 614 O O . SER A 1 84 ? -1.852 -0.837 -12.592 1.00 94.00 84 SER A O 1
ATOM 616 N N . ALA A 1 85 ? -1.312 0.373 -10.775 1.00 91.94 85 ALA A N 1
ATOM 617 C CA . ALA A 1 85 ? -0.220 1.101 -11.409 1.00 91.94 85 ALA A CA 1
ATOM 618 C C . ALA A 1 85 ? 0.958 0.177 -11.754 1.00 91.94 85 ALA A C 1
ATOM 620 O O . ALA A 1 85 ? 1.458 0.245 -12.877 1.00 91.94 85 ALA A O 1
ATOM 621 N N . LEU A 1 86 ? 1.338 -0.734 -10.850 1.00 91.94 86 LEU A N 1
ATOM 622 C CA . LEU A 1 86 ? 2.371 -1.745 -11.110 1.00 91.94 86 LEU A CA 1
ATOM 623 C C . LEU A 1 86 ? 1.991 -2.663 -12.266 1.00 91.94 86 LEU A C 1
ATOM 625 O O . LEU A 1 86 ? 2.763 -2.801 -13.206 1.00 91.94 86 LEU A O 1
ATOM 629 N N . GLN A 1 87 ? 0.777 -3.211 -12.257 1.00 92.31 87 GLN A N 1
ATOM 630 C CA . GLN A 1 87 ? 0.295 -4.084 -13.330 1.00 92.31 87 GLN A CA 1
ATOM 631 C C . GLN A 1 87 ? 0.316 -3.379 -14.690 1.00 92.31 87 GLN A C 1
ATOM 633 O O . GLN A 1 87 ? 0.709 -3.963 -15.700 1.00 92.31 87 GLN A O 1
ATOM 638 N N . THR A 1 88 ? -0.066 -2.101 -14.716 1.00 90.00 88 THR A N 1
ATOM 639 C CA . THR A 1 88 ? -0.007 -1.286 -15.936 1.00 90.00 88 THR A CA 1
ATOM 640 C C . THR A 1 88 ? 1.440 -1.055 -16.374 1.00 90.00 88 THR A C 1
ATOM 642 O O . THR A 1 88 ? 1.753 -1.191 -17.557 1.00 90.00 88 THR A O 1
ATOM 645 N N . ALA A 1 89 ? 2.340 -0.750 -15.438 1.00 87.88 89 ALA A N 1
ATOM 646 C CA . ALA A 1 89 ? 3.756 -0.558 -15.722 1.00 87.88 89 ALA A CA 1
ATOM 647 C C . ALA A 1 89 ? 4.424 -1.839 -16.242 1.00 87.88 89 ALA A C 1
ATOM 649 O O . ALA A 1 89 ? 5.143 -1.766 -17.233 1.00 87.88 89 ALA A O 1
ATOM 650 N N . THR A 1 90 ? 4.120 -3.009 -15.674 1.00 88.25 90 THR A N 1
ATOM 651 C CA . THR A 1 90 ? 4.631 -4.310 -16.139 1.00 88.25 90 THR A CA 1
ATOM 652 C C . THR A 1 90 ? 4.221 -4.601 -17.585 1.00 88.25 90 THR A C 1
ATOM 654 O O . THR A 1 90 ? 5.012 -5.136 -18.358 1.00 88.25 90 THR A O 1
ATOM 657 N N . VAL A 1 91 ? 3.017 -4.197 -18.007 1.00 88.19 91 VAL A N 1
ATOM 658 C CA . VAL A 1 91 ? 2.583 -4.328 -19.412 1.00 88.19 91 VAL A CA 1
ATOM 659 C C . VAL A 1 91 ? 3.380 -3.408 -20.345 1.00 88.19 91 VAL A C 1
ATOM 661 O O . VAL A 1 91 ? 3.701 -3.798 -21.468 1.00 88.19 91 VAL A O 1
ATOM 664 N N . LEU A 1 92 ? 3.698 -2.191 -19.901 1.00 85.25 92 LEU A N 1
ATOM 665 C CA . LEU A 1 92 ? 4.416 -1.194 -20.703 1.00 85.25 92 LEU A CA 1
ATOM 666 C C . LEU A 1 92 ? 5.937 -1.418 -20.720 1.00 85.25 92 LEU A C 1
ATOM 668 O O . LEU A 1 92 ? 6.597 -1.089 -21.706 1.00 85.25 92 LEU A O 1
ATOM 672 N N . ALA A 1 93 ? 6.486 -1.979 -19.644 1.00 81.12 93 ALA A N 1
ATOM 673 C CA . ALA A 1 93 ? 7.909 -2.200 -19.418 1.00 81.12 93 ALA A CA 1
ATOM 674 C C . ALA A 1 93 ? 8.152 -3.588 -18.777 1.00 81.12 93 ALA A C 1
ATOM 676 O O . ALA A 1 93 ? 8.498 -3.681 -17.603 1.00 81.12 93 ALA A O 1
ATOM 677 N N . PRO A 1 94 ? 8.028 -4.687 -19.544 1.00 71.19 94 PRO A N 1
ATOM 678 C CA . PRO A 1 94 ? 8.004 -6.062 -19.020 1.00 71.19 94 PRO A CA 1
ATOM 679 C C . PRO A 1 94 ? 9.353 -6.612 -18.515 1.00 71.19 94 PRO A C 1
ATOM 681 O O . PRO A 1 94 ? 9.456 -7.802 -18.231 1.00 71.19 94 PRO A O 1
ATOM 684 N N . PHE A 1 95 ? 10.405 -5.791 -18.432 1.00 65.31 95 PHE A N 1
ATOM 685 C CA . PHE A 1 95 ? 11.774 -6.235 -18.117 1.00 65.31 95 PHE A CA 1
ATOM 686 C C . PHE A 1 95 ? 12.309 -5.739 -16.762 1.00 65.31 95 PHE A C 1
ATOM 688 O O . PHE A 1 95 ? 13.516 -5.780 -16.533 1.00 65.31 95 PHE A O 1
ATOM 695 N N . SER A 1 96 ? 11.446 -5.283 -15.858 1.00 67.50 96 SER A N 1
ATOM 696 C CA . SER A 1 96 ? 11.825 -4.832 -14.510 1.00 67.50 96 SER A CA 1
ATOM 697 C C . SER A 1 96 ? 11.411 -5.858 -13.454 1.00 67.50 96 SER A C 1
ATOM 699 O O . SER A 1 96 ? 10.245 -5.908 -13.062 1.00 67.50 96 SER A O 1
ATOM 701 N N . GLY A 1 97 ? 12.366 -6.673 -12.989 1.00 66.69 97 GLY A N 1
ATOM 702 C CA . GLY A 1 97 ? 12.126 -7.714 -11.976 1.00 66.69 97 GLY A CA 1
ATOM 703 C C . GLY A 1 97 ? 11.623 -7.175 -10.630 1.00 66.69 97 GLY A C 1
ATOM 704 O O . GLY A 1 97 ? 10.933 -7.884 -9.897 1.00 66.69 97 GLY A O 1
ATOM 705 N N . ASP A 1 98 ? 11.900 -5.905 -10.340 1.00 78.94 98 ASP A N 1
ATOM 706 C CA . ASP A 1 98 ? 11.501 -5.241 -9.100 1.00 78.94 98 ASP A CA 1
ATOM 707 C C . ASP A 1 98 ? 10.004 -4.887 -9.060 1.00 78.94 98 ASP A C 1
ATOM 709 O O . ASP A 1 98 ? 9.418 -4.818 -7.975 1.00 78.94 98 ASP A O 1
ATOM 713 N N . LEU A 1 99 ? 9.337 -4.775 -10.222 1.00 85.81 99 LEU A N 1
ATOM 714 C CA . LEU A 1 99 ? 7.885 -4.550 -10.282 1.00 85.81 99 LEU A CA 1
ATOM 715 C C . LEU A 1 99 ? 7.101 -5.774 -9.800 1.00 85.81 99 LEU A C 1
ATOM 717 O O . LEU A 1 99 ? 6.213 -5.627 -8.964 1.00 85.81 99 LEU A O 1
ATOM 721 N N . ASP A 1 100 ? 7.459 -6.978 -10.254 1.00 86.44 100 ASP A N 1
ATOM 722 C CA . ASP A 1 100 ? 6.775 -8.224 -9.869 1.00 86.44 100 ASP A CA 1
ATOM 723 C C . ASP A 1 100 ? 6.979 -8.542 -8.378 1.00 86.44 100 ASP A C 1
ATOM 725 O O . ASP A 1 100 ? 6.057 -8.957 -7.657 1.00 86.44 100 ASP A O 1
ATOM 729 N N . ALA A 1 101 ? 8.205 -8.324 -7.887 1.00 85.94 101 ALA A N 1
ATOM 730 C CA . ALA A 1 101 ? 8.535 -8.477 -6.475 1.00 85.94 101 ALA A CA 1
ATOM 731 C C . ALA A 1 101 ? 7.731 -7.491 -5.613 1.00 85.94 101 ALA A C 1
ATOM 733 O O . ALA A 1 101 ? 7.183 -7.870 -4.569 1.00 85.94 101 ALA A O 1
ATOM 734 N N . THR A 1 102 ? 7.610 -6.245 -6.067 1.00 88.50 102 THR A N 1
ATOM 735 C CA . THR A 1 102 ? 6.860 -5.197 -5.371 1.00 88.50 102 THR A CA 1
ATOM 736 C C . THR A 1 102 ? 5.357 -5.433 -5.429 1.00 88.50 102 THR A C 1
ATOM 738 O O . THR A 1 102 ? 4.703 -5.366 -4.388 1.00 88.50 102 THR A O 1
ATOM 741 N N . GLU A 1 103 ? 4.802 -5.854 -6.566 1.00 90.88 103 GLU A N 1
ATOM 742 C CA . GLU A 1 103 ? 3.393 -6.248 -6.680 1.00 90.88 103 GLU A CA 1
ATOM 743 C C . GLU A 1 103 ? 3.061 -7.381 -5.702 1.00 90.88 103 GLU A C 1
ATOM 745 O O . GLU A 1 103 ? 2.046 -7.336 -4.997 1.00 90.88 103 GLU A O 1
ATOM 750 N N . THR A 1 104 ? 3.944 -8.377 -5.590 1.00 90.06 104 THR A N 1
ATOM 751 C CA . THR A 1 104 ? 3.784 -9.482 -4.637 1.00 90.06 104 THR A CA 1
ATOM 752 C C . THR A 1 104 ? 3.778 -8.983 -3.188 1.00 90.06 104 THR A C 1
ATOM 754 O O . THR A 1 104 ? 2.983 -9.462 -2.369 1.00 90.06 104 THR A O 1
ATOM 757 N N . ARG A 1 1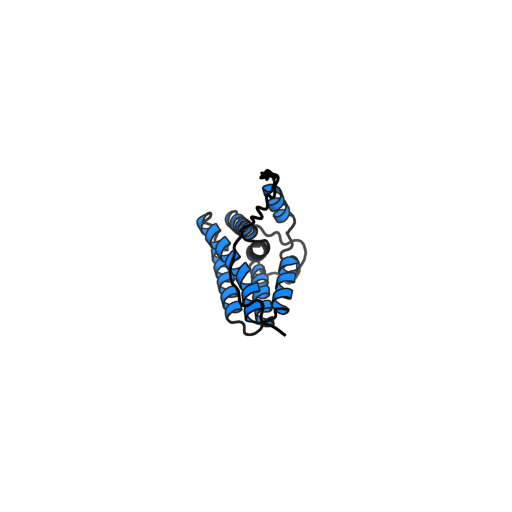05 ? 4.640 -8.015 -2.849 1.00 88.44 105 ARG A N 1
ATOM 758 C CA . ARG A 1 105 ? 4.709 -7.400 -1.511 1.00 88.44 105 ARG A CA 1
ATOM 759 C C . ARG A 1 105 ? 3.448 -6.597 -1.200 1.00 88.44 105 ARG A C 1
ATOM 761 O O . ARG A 1 105 ? 2.834 -6.868 -0.165 1.00 88.44 105 ARG A O 1
ATOM 768 N N . LEU A 1 106 ? 3.003 -5.713 -2.097 1.00 91.94 106 LEU A N 1
ATOM 769 C CA . LEU A 1 106 ? 1.740 -4.980 -1.926 1.00 91.94 106 LEU A CA 1
ATOM 770 C C . LEU A 1 106 ? 0.552 -5.933 -1.815 1.00 91.94 106 LEU A C 1
ATOM 772 O O . LEU A 1 106 ? -0.284 -5.780 -0.930 1.00 91.94 106 LEU A O 1
ATOM 776 N N . SER A 1 107 ? 0.487 -6.959 -2.661 1.00 94.31 107 SER A N 1
ATOM 777 C CA . SER A 1 107 ? -0.595 -7.947 -2.630 1.00 94.31 107 SER A CA 1
ATOM 778 C C . SER A 1 107 ? -0.641 -8.714 -1.308 1.00 94.31 107 SER A C 1
ATOM 780 O O . SER A 1 107 ? -1.722 -9.069 -0.828 1.00 94.31 107 SER A O 1
ATOM 782 N N . ARG A 1 108 ? 0.517 -8.981 -0.692 1.00 93.00 108 ARG A N 1
ATOM 783 C CA . ARG A 1 108 ? 0.595 -9.570 0.650 1.00 93.00 108 ARG A CA 1
ATOM 784 C C . ARG A 1 108 ? 0.112 -8.584 1.711 1.00 93.00 108 ARG A C 1
ATOM 786 O O . ARG A 1 108 ? -0.733 -8.968 2.514 1.00 93.00 108 ARG A O 1
ATOM 793 N N . ALA A 1 109 ? 0.600 -7.347 1.691 1.00 91.56 109 ALA A N 1
ATOM 794 C CA . ALA A 1 109 ? 0.192 -6.300 2.627 1.00 91.56 109 ALA A CA 1
ATOM 795 C C . ALA A 1 109 ? -1.321 -6.053 2.585 1.00 91.56 109 ALA A C 1
ATOM 797 O O . ALA A 1 109 ? -1.994 -6.083 3.612 1.00 91.56 109 ALA A O 1
ATOM 798 N N . ARG A 1 110 ? -1.884 -5.949 1.379 1.00 96.56 110 ARG A N 1
ATOM 799 C CA . ARG A 1 110 ? -3.324 -5.856 1.132 1.00 96.56 110 ARG A CA 1
ATOM 800 C C . ARG A 1 110 ? -4.105 -6.967 1.839 1.00 96.56 110 ARG A C 1
ATOM 802 O O . ARG A 1 110 ? -5.117 -6.701 2.484 1.00 96.56 110 ARG A O 1
ATOM 809 N N . LYS A 1 111 ? -3.641 -8.219 1.737 1.00 97.06 111 LYS A N 1
ATOM 810 C CA . LYS A 1 111 ? -4.268 -9.359 2.427 1.00 97.06 111 LYS A CA 1
ATOM 811 C C . LYS A 1 111 ? -4.181 -9.216 3.947 1.00 97.06 111 LYS A C 1
ATOM 813 O O . LYS A 1 111 ? -5.162 -9.510 4.619 1.00 97.06 111 LYS A O 1
ATOM 818 N N . GLN A 1 112 ? -3.058 -8.744 4.488 1.00 95.75 112 GLN A N 1
ATOM 819 C CA . GLN A 1 112 ? -2.932 -8.525 5.933 1.00 95.75 112 GLN A CA 1
ATOM 820 C C . GLN A 1 112 ? -3.865 -7.417 6.431 1.00 95.75 112 GLN A C 1
ATOM 822 O O . GLN A 1 112 ? -4.588 -7.622 7.404 1.00 95.75 112 GLN A O 1
ATOM 827 N N . ILE A 1 113 ? -3.978 -6.307 5.696 1.00 96.75 113 ILE A N 1
ATOM 828 C CA . ILE A 1 113 ? -4.954 -5.243 5.976 1.00 96.75 113 ILE A CA 1
ATOM 829 C C . ILE A 1 113 ? -6.390 -5.797 5.991 1.00 96.75 113 ILE A C 1
ATOM 831 O O . ILE A 1 113 ? -7.187 -5.467 6.871 1.00 96.75 113 ILE A O 1
ATOM 835 N N . GLN A 1 114 ? -6.738 -6.678 5.048 1.00 97.44 114 GLN A N 1
ATOM 836 C CA . GLN A 1 114 ? -8.058 -7.320 5.019 1.00 97.44 114 GLN A CA 1
ATOM 837 C C . GLN A 1 114 ? -8.308 -8.219 6.236 1.00 97.44 114 GLN A C 1
ATOM 839 O O . GLN A 1 114 ? -9.436 -8.258 6.738 1.00 97.44 114 GLN A O 1
ATOM 844 N N . LEU A 1 115 ? -7.278 -8.916 6.718 1.00 97.56 115 LEU A N 1
ATOM 845 C CA . LEU A 1 115 ? -7.347 -9.808 7.878 1.00 97.56 115 LEU A CA 1
ATOM 846 C C . LEU A 1 115 ? -7.266 -9.070 9.220 1.00 97.56 115 LEU A C 1
ATOM 848 O O . LEU A 1 115 ? -7.630 -9.647 10.244 1.00 97.56 115 LEU A O 1
ATOM 852 N N . ALA A 1 116 ? -6.846 -7.804 9.224 1.00 97.00 116 ALA A N 1
ATOM 853 C CA . ALA A 1 116 ? -6.727 -7.008 10.433 1.00 97.00 116 ALA A CA 1
ATOM 854 C C . ALA A 1 116 ? -8.054 -6.920 11.207 1.00 97.00 116 ALA A C 1
ATOM 856 O O . ALA A 1 116 ? -9.151 -6.810 10.642 1.00 97.00 116 ALA A O 1
ATOM 857 N N . SER A 1 117 ? -7.933 -6.968 12.529 1.00 97.50 117 SER A N 1
ATOM 858 C CA . SER A 1 117 ? -9.042 -7.062 13.481 1.00 97.50 117 SER A CA 1
ATOM 859 C C . SER A 1 117 ? -9.353 -5.738 14.187 1.00 97.50 117 SER A C 1
ATOM 861 O O . SER A 1 117 ? -10.372 -5.632 14.864 1.00 97.50 117 SER A O 1
ATOM 863 N N . SER A 1 118 ? -8.512 -4.716 14.008 1.00 97.94 118 SER A N 1
ATOM 864 C CA . SER A 1 118 ? -8.669 -3.387 14.608 1.00 97.94 118 SER A CA 1
ATOM 865 C C . SER A 1 118 ? -8.096 -2.286 13.708 1.00 97.94 118 SER A C 1
ATOM 867 O O . SER A 1 118 ? -7.263 -2.558 12.845 1.00 97.94 118 SER A O 1
ATOM 869 N N . GLN A 1 119 ? -8.527 -1.036 13.913 1.00 98.12 119 GLN A N 1
ATOM 870 C CA . GLN A 1 119 ? -7.998 0.138 13.203 1.00 98.12 119 GLN A CA 1
ATOM 871 C C . GLN A 1 119 ? -6.490 0.304 13.428 1.00 98.12 119 GLN A C 1
ATOM 873 O O . GLN A 1 119 ? -5.761 0.611 12.491 1.00 98.12 119 GLN A O 1
ATOM 878 N N . ALA A 1 120 ? -6.029 0.048 14.657 1.00 97.25 120 ALA A N 1
ATOM 879 C CA . ALA A 1 120 ? -4.609 0.045 14.998 1.00 97.25 120 ALA A CA 1
ATOM 880 C C . ALA A 1 120 ? -3.847 -0.994 14.173 1.00 97.25 120 ALA A C 1
ATOM 882 O O . ALA A 1 120 ? -2.873 -0.650 13.517 1.00 97.25 120 ALA A O 1
ATOM 883 N N . GLN A 1 121 ? -4.362 -2.224 14.095 1.00 97.44 121 GLN A N 1
ATOM 884 C CA . GLN A 1 121 ? -3.740 -3.264 13.284 1.00 97.44 121 GLN A CA 1
ATOM 885 C C . GLN A 1 121 ? -3.747 -2.905 11.788 1.00 97.44 121 GLN A C 1
ATOM 887 O O . GLN A 1 121 ? -2.763 -3.153 11.110 1.00 97.44 121 GLN A O 1
ATOM 892 N N . VAL A 1 122 ? -4.806 -2.280 11.259 1.00 97.62 122 VAL A N 1
ATOM 893 C CA . VAL A 1 122 ? -4.812 -1.799 9.861 1.00 97.62 122 VAL A CA 1
ATOM 894 C C . VAL A 1 122 ? -3.718 -0.754 9.626 1.00 97.62 122 VAL A C 1
ATOM 896 O O . VAL A 1 122 ? -3.022 -0.821 8.616 1.00 97.62 122 VAL A O 1
ATOM 899 N N . ALA A 1 123 ? -3.562 0.201 10.543 1.00 95.69 123 ALA A N 1
ATOM 900 C CA . ALA A 1 123 ? -2.534 1.233 10.460 1.00 95.69 123 ALA A CA 1
ATOM 901 C C . ALA A 1 123 ? -1.115 0.651 10.555 1.00 95.69 123 ALA A C 1
ATOM 903 O O . ALA A 1 123 ? -0.234 1.087 9.816 1.00 95.69 123 ALA A O 1
ATOM 904 N N . ASP A 1 124 ? -0.914 -0.340 11.424 1.00 93.25 124 ASP A N 1
ATOM 905 C CA . ASP A 1 124 ? 0.367 -1.025 11.600 1.00 93.25 124 ASP A CA 1
ATOM 906 C C . ASP A 1 124 ? 0.734 -1.855 10.363 1.00 93.25 124 ASP A C 1
ATOM 908 O O . ASP A 1 124 ? 1.872 -1.799 9.911 1.00 93.25 124 ASP A O 1
ATOM 912 N N . GLU A 1 125 ? -0.218 -2.571 9.754 1.00 93.88 125 GLU A N 1
ATOM 913 C CA . GLU A 1 125 ? 0.020 -3.296 8.493 1.00 93.88 125 GLU A CA 1
ATOM 914 C C . GLU A 1 125 ? 0.290 -2.328 7.325 1.00 93.88 125 GLU A C 1
ATOM 916 O O . GLU A 1 125 ? 1.143 -2.594 6.473 1.00 93.88 125 GLU A O 1
ATOM 921 N N . PHE A 1 126 ? -0.400 -1.180 7.295 1.00 92.94 126 PHE A N 1
ATOM 922 C CA . PHE A 1 126 ? -0.188 -0.128 6.295 1.00 92.94 126 PHE A CA 1
ATOM 923 C C . PHE A 1 126 ? 1.195 0.535 6.424 1.00 92.94 126 PHE A C 1
ATOM 925 O O . PHE A 1 126 ? 1.851 0.808 5.425 1.00 92.94 126 PHE A O 1
ATOM 932 N N . GLU A 1 127 ? 1.683 0.783 7.636 1.00 90.94 127 GLU A N 1
ATOM 933 C CA . GLU A 1 127 ? 3.056 1.263 7.844 1.00 90.94 127 GLU A CA 1
ATOM 934 C C . GLU A 1 127 ? 4.082 0.153 7.592 1.00 90.94 127 GLU A C 1
ATOM 936 O O . GLU A 1 127 ? 5.103 0.375 6.941 1.00 90.94 127 GLU A O 1
ATOM 941 N N . GLY A 1 128 ? 3.795 -1.059 8.065 1.00 87.06 128 GLY A N 1
ATOM 942 C CA . GLY A 1 128 ? 4.670 -2.218 7.954 1.00 87.06 128 GLY A CA 1
ATOM 943 C C . GLY A 1 128 ? 5.001 -2.567 6.508 1.00 87.06 128 GLY A C 1
ATOM 944 O O . GLY A 1 128 ? 6.142 -2.924 6.217 1.00 87.06 128 GLY A O 1
ATOM 945 N N . MET A 1 129 ? 4.059 -2.391 5.575 1.00 87.19 129 MET A N 1
ATOM 946 C CA . MET A 1 129 ? 4.367 -2.559 4.153 1.00 87.19 129 MET A CA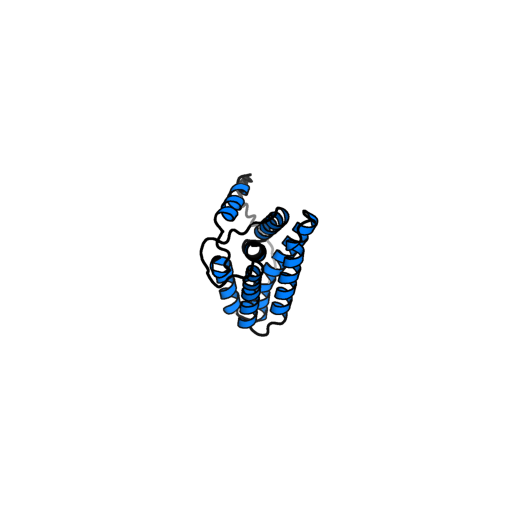 1
ATOM 947 C C . MET A 1 129 ? 5.420 -1.566 3.657 1.00 87.19 129 MET A C 1
ATOM 949 O O . MET A 1 129 ? 6.286 -1.956 2.882 1.00 87.19 129 MET A O 1
ATOM 953 N N . MET A 1 130 ? 5.393 -0.323 4.137 1.00 83.31 130 MET A N 1
ATOM 954 C CA . MET A 1 130 ? 6.324 0.734 3.735 1.00 83.31 130 MET A CA 1
ATOM 955 C C . MET A 1 130 ? 7.714 0.496 4.321 1.00 83.31 130 MET A C 1
ATOM 957 O O . MET A 1 130 ? 8.709 0.663 3.628 1.00 83.31 130 MET A O 1
ATOM 961 N N . LEU A 1 131 ? 7.784 0.012 5.562 1.00 78.31 131 LEU A N 1
ATOM 962 C CA . LEU A 1 131 ? 9.046 -0.364 6.204 1.00 78.31 131 LEU A CA 1
ATOM 963 C C . LEU A 1 131 ? 9.681 -1.593 5.554 1.00 78.31 131 LEU A C 1
ATOM 965 O O . LEU A 1 131 ? 10.879 -1.598 5.289 1.00 78.31 131 LEU A O 1
ATOM 969 N N . ALA A 1 132 ? 8.873 -2.604 5.222 1.00 68.62 132 ALA A N 1
ATOM 970 C CA . ALA A 1 132 ? 9.355 -3.780 4.510 1.00 68.62 132 ALA A CA 1
ATOM 971 C C . ALA A 1 132 ? 9.955 -3.410 3.147 1.00 68.62 132 ALA A C 1
ATOM 973 O O . ALA A 1 132 ? 10.838 -4.135 2.695 1.00 68.62 132 ALA A O 1
ATOM 974 N N . GLY A 1 133 ? 9.474 -2.315 2.528 1.00 59.12 133 GLY A N 1
ATOM 975 C CA . GLY A 1 133 ? 10.018 -1.603 1.360 1.00 59.12 133 GLY A CA 1
ATOM 976 C C . GLY A 1 133 ? 11.535 -1.455 1.390 1.00 59.12 133 GLY A C 1
ATOM 977 O O . GLY A 1 133 ? 12.218 -1.896 0.467 1.00 59.12 133 GLY A O 1
ATOM 978 N N . LEU A 1 134 ? 12.013 -0.946 2.521 1.00 58.44 134 LEU A N 1
ATOM 979 C CA . LEU A 1 134 ? 13.349 -0.396 2.736 1.00 58.44 134 LEU A CA 1
ATOM 980 C C . LEU A 1 134 ? 14.393 -1.436 3.159 1.00 58.44 134 LEU A C 1
ATOM 982 O O . LEU A 1 134 ? 15.588 -1.195 3.034 1.00 58.44 134 LEU A O 1
ATOM 986 N N . ASP A 1 135 ? 13.964 -2.604 3.642 1.00 56.56 135 ASP A N 1
ATOM 987 C CA . ASP A 1 135 ? 14.871 -3.657 4.128 1.00 56.56 135 ASP A CA 1
ATOM 988 C C . ASP A 1 135 ? 15.557 -4.457 3.001 1.00 56.56 135 ASP A C 1
ATOM 990 O O . ASP A 1 135 ? 16.487 -5.226 3.259 1.00 56.56 135 ASP A O 1
ATOM 994 N N . ASN A 1 136 ? 15.102 -4.316 1.750 1.00 51.31 136 ASN A N 1
ATOM 995 C CA . ASN A 1 136 ? 15.651 -5.073 0.622 1.00 51.31 136 ASN A CA 1
ATOM 996 C C . ASN A 1 136 ? 16.974 -4.510 0.090 1.00 51.31 136 ASN A C 1
ATOM 998 O O . ASN A 1 136 ? 17.686 -5.245 -0.600 1.00 51.31 136 ASN A O 1
ATOM 1002 N N . ASP A 1 137 ? 17.348 -3.281 0.456 1.00 43.75 137 ASP A N 1
ATOM 1003 C CA . ASP A 1 137 ? 18.636 -2.718 0.072 1.00 43.75 137 ASP A CA 1
ATOM 1004 C C . ASP A 1 137 ? 19.657 -2.860 1.215 1.00 43.75 137 ASP A C 1
ATOM 1006 O O . ASP A 1 137 ? 19.855 -1.996 2.060 1.00 43.75 137 ASP A O 1
ATOM 1010 N N . LYS A 1 138 ? 20.300 -4.035 1.222 1.00 36.38 138 LYS A N 1
ATOM 1011 C CA . LYS A 1 138 ? 21.577 -4.374 1.879 1.00 36.38 138 LYS A CA 1
ATOM 1012 C C . LYS A 1 138 ? 21.678 -4.139 3.392 1.00 36.38 138 LYS A C 1
ATOM 1014 O O . LYS A 1 138 ? 21.820 -3.032 3.883 1.00 36.38 138 LYS A O 1
ATOM 1019 N N . THR A 1 139 ? 21.857 -5.253 4.106 1.00 37.25 139 THR A N 1
ATOM 1020 C CA . THR A 1 139 ? 22.755 -5.425 5.269 1.00 37.25 139 THR A CA 1
ATOM 1021 C C . THR A 1 139 ? 23.577 -4.190 5.692 1.00 37.25 139 THR A C 1
ATOM 1023 O O . THR A 1 139 ? 24.777 -4.133 5.430 1.00 37.25 139 THR A O 1
ATOM 1026 N N . ALA A 1 140 ? 22.977 -3.226 6.384 1.00 31.30 140 ALA A N 1
ATOM 1027 C CA . ALA A 1 140 ? 23.693 -2.218 7.156 1.00 31.30 140 ALA A CA 1
ATOM 1028 C C . ALA A 1 140 ? 22.703 -1.464 8.045 1.00 31.30 140 ALA A C 1
ATOM 1030 O O . ALA A 1 140 ? 22.014 -0.555 7.612 1.00 31.30 140 ALA A O 1
ATOM 1031 N N . SER A 1 141 ? 22.675 -1.858 9.319 1.00 30.86 141 SER A N 1
ATOM 1032 C CA . SER A 1 141 ? 22.576 -0.953 10.468 1.00 30.86 141 SER A CA 1
ATOM 1033 C C . SER A 1 141 ? 21.834 0.373 10.253 1.00 30.86 141 SER A C 1
ATOM 1035 O O . SER A 1 141 ? 22.416 1.321 9.732 1.00 30.86 141 SER A O 1
ATOM 1037 N N . VAL A 1 142 ? 20.622 0.457 10.809 1.00 41.22 142 VAL A N 1
ATOM 1038 C CA . VAL A 1 142 ? 20.038 1.639 11.471 1.00 41.22 142 VAL A CA 1
ATOM 1039 C C . VAL A 1 142 ? 20.942 2.881 11.417 1.00 41.22 142 VAL A C 1
ATOM 1041 O O . VAL A 1 142 ? 21.712 3.147 12.341 1.00 41.22 142 VAL A O 1
ATOM 1044 N N . LYS A 1 143 ? 20.828 3.646 10.332 1.00 30.39 143 LYS A N 1
ATOM 1045 C CA . LYS A 1 143 ? 21.130 5.076 10.265 1.00 30.39 143 LYS A CA 1
ATOM 1046 C C . LYS A 1 143 ? 20.216 5.700 9.217 1.00 30.39 143 LYS A C 1
ATOM 1048 O O . LYS A 1 143 ? 20.550 5.773 8.045 1.00 30.39 143 LYS A O 1
ATOM 1053 N N . LEU A 1 144 ? 19.062 6.163 9.691 1.00 40.25 144 LEU A N 1
ATOM 1054 C CA . LEU A 1 144 ? 18.242 7.172 9.024 1.00 40.25 144 LEU A CA 1
ATOM 1055 C C . LEU A 1 144 ? 19.105 8.432 8.849 1.00 40.25 144 LEU A C 1
ATOM 1057 O O . LEU A 1 144 ? 19.313 9.188 9.801 1.00 40.25 144 LEU A O 1
ATOM 1061 N N . GLY A 1 145 ? 19.689 8.609 7.668 1.00 34.41 145 GLY A N 1
ATOM 1062 C CA . GLY A 1 145 ? 20.528 9.756 7.347 1.00 34.41 145 GLY A CA 1
ATOM 1063 C C . GLY A 1 145 ? 20.764 9.879 5.847 1.00 34.41 145 GLY A C 1
ATOM 1064 O O . GLY A 1 145 ? 21.442 9.032 5.290 1.00 34.41 145 GLY A O 1
ATOM 1065 N N . LYS A 1 146 ? 20.187 10.938 5.261 1.00 39.56 146 LYS A N 1
ATOM 1066 C CA . LYS A 1 146 ? 20.534 11.755 4.072 1.00 39.56 146 LYS A CA 1
ATOM 1067 C C . LYS A 1 146 ? 21.204 11.188 2.804 1.00 39.56 146 LYS A C 1
ATOM 1069 O O . LYS A 1 146 ? 21.295 11.961 1.858 1.00 39.56 146 LYS A O 1
ATOM 1074 N N . ASP A 1 147 ? 21.595 9.921 2.726 1.00 44.28 147 ASP A N 1
ATOM 1075 C CA . ASP A 1 147 ? 22.462 9.424 1.646 1.00 44.28 147 ASP A CA 1
ATOM 1076 C C . ASP A 1 147 ? 21.979 8.103 1.001 1.00 44.28 147 ASP A C 1
ATOM 1078 O O . ASP A 1 147 ? 22.765 7.406 0.362 1.00 44.28 147 ASP A O 1
ATOM 1082 N N . THR A 1 148 ? 20.703 7.721 1.145 1.00 54.00 148 THR A N 1
ATOM 1083 C CA . THR A 1 148 ? 20.134 6.592 0.381 1.00 54.00 148 THR A CA 1
ATOM 1084 C C . THR A 1 148 ? 19.578 7.117 -0.942 1.00 54.00 148 THR A C 1
ATOM 1086 O O . THR A 1 148 ? 18.463 7.634 -1.006 1.00 54.00 148 THR A O 1
ATOM 1089 N N . GLU A 1 149 ? 20.387 7.056 -2.000 1.00 58.75 149 GLU A N 1
ATOM 1090 C CA . GLU A 1 149 ? 19.953 7.401 -3.355 1.00 58.75 149 GLU A CA 1
ATOM 1091 C C . GLU A 1 149 ? 19.106 6.256 -3.930 1.00 58.75 149 GLU A C 1
ATOM 1093 O O . GLU A 1 149 ? 19.648 5.300 -4.486 1.00 58.75 149 GLU A O 1
ATOM 1098 N N . CYS A 1 150 ? 17.778 6.358 -3.802 1.00 70.31 150 CYS A N 1
ATOM 1099 C CA . CYS A 1 150 ? 16.847 5.472 -4.501 1.00 70.31 150 CYS A CA 1
ATOM 1100 C C . CYS A 1 150 ? 17.070 5.605 -6.014 1.00 70.31 150 CYS A C 1
ATOM 1102 O O . CYS A 1 150 ? 16.946 6.706 -6.567 1.00 70.31 150 CYS A O 1
ATOM 1104 N N . ASN A 1 151 ? 17.403 4.510 -6.691 1.00 74.56 151 ASN A N 1
ATOM 1105 C CA . ASN A 1 151 ? 17.677 4.514 -8.128 1.00 74.56 151 ASN A CA 1
ATOM 1106 C C . ASN A 1 151 ? 16.626 3.696 -8.872 1.00 74.56 151 ASN A C 1
ATOM 1108 O O . ASN A 1 151 ? 16.733 2.481 -8.987 1.00 74.56 151 ASN A O 1
ATOM 1112 N N . TYR A 1 152 ? 15.649 4.394 -9.443 1.00 75.06 152 TYR A N 1
ATOM 1113 C CA . TYR A 1 152 ? 14.559 3.768 -10.178 1.00 75.06 152 TYR A CA 1
ATOM 1114 C C . TYR A 1 152 ? 14.948 3.475 -11.631 1.00 75.06 152 TYR A C 1
ATOM 1116 O O . TYR A 1 152 ? 15.406 4.345 -12.379 1.00 75.06 152 TYR A O 1
ATOM 1124 N N . SER A 1 153 ? 14.679 2.258 -12.078 1.00 81.00 153 SER A N 1
ATOM 1125 C CA . SER A 1 153 ? 14.643 1.885 -13.487 1.00 81.00 153 SER A CA 1
ATOM 1126 C C . SER A 1 153 ? 13.517 2.610 -14.235 1.00 81.00 153 SER A C 1
ATOM 1128 O O . SER A 1 153 ? 12.618 3.233 -13.659 1.00 81.00 153 SER A O 1
ATOM 1130 N N . SER A 1 154 ? 13.522 2.503 -15.567 1.00 81.31 154 SER A N 1
ATOM 1131 C CA . SER A 1 154 ? 12.449 3.070 -16.391 1.00 81.31 154 SER A CA 1
ATOM 1132 C C . SER A 1 154 ? 11.081 2.458 -16.071 1.00 81.31 154 SER A C 1
ATOM 1134 O O . SER A 1 154 ? 10.093 3.185 -16.071 1.00 81.31 154 SER A O 1
ATOM 1136 N N . GLY A 1 155 ? 11.014 1.154 -15.769 1.00 80.31 155 GLY A N 1
ATOM 1137 C CA . GLY A 1 155 ? 9.763 0.483 -15.396 1.00 80.31 155 GLY A CA 1
ATOM 1138 C C . GLY A 1 155 ? 9.212 0.982 -14.059 1.00 80.31 155 GLY A C 1
ATOM 1139 O O . GLY A 1 155 ? 8.024 1.274 -13.946 1.00 80.31 155 GLY A O 1
ATOM 1140 N N . GLU A 1 156 ? 10.088 1.181 -13.078 1.00 82.31 156 GLU A N 1
ATOM 1141 C CA . GLU A 1 156 ? 9.740 1.706 -11.751 1.00 82.31 156 GLU A CA 1
ATOM 1142 C C . GLU A 1 156 ? 9.320 3.169 -11.809 1.00 82.31 156 GLU A C 1
ATOM 1144 O O . GLU A 1 156 ? 8.301 3.548 -11.236 1.00 82.31 156 GLU A O 1
ATOM 1149 N N . THR A 1 157 ? 10.026 3.976 -12.601 1.00 84.06 157 THR A N 1
ATOM 1150 C CA . THR A 1 157 ? 9.633 5.364 -12.862 1.00 84.06 157 THR A CA 1
ATOM 1151 C C . THR A 1 157 ? 8.241 5.427 -13.496 1.00 84.06 157 THR A C 1
ATOM 1153 O O . THR A 1 157 ? 7.410 6.232 -13.079 1.00 84.06 157 THR A O 1
ATOM 1156 N N . ILE A 1 158 ? 7.950 4.562 -14.478 1.00 83.81 158 ILE A N 1
ATOM 1157 C CA . ILE A 1 158 ? 6.618 4.471 -15.094 1.00 83.81 158 ILE A CA 1
ATOM 1158 C C . ILE A 1 158 ? 5.565 4.098 -14.044 1.00 83.81 158 ILE A C 1
ATOM 1160 O O . ILE A 1 158 ? 4.517 4.742 -13.998 1.00 83.81 158 ILE A O 1
ATOM 1164 N N . ALA A 1 159 ? 5.838 3.115 -13.183 1.00 86.38 159 ALA A N 1
ATOM 1165 C CA . ALA A 1 159 ? 4.921 2.718 -12.116 1.00 86.38 159 ALA A CA 1
ATOM 1166 C C . ALA A 1 159 ? 4.623 3.874 -11.152 1.00 86.38 159 ALA A C 1
ATOM 1168 O O . ALA A 1 159 ? 3.454 4.162 -10.898 1.00 86.38 159 ALA A O 1
ATOM 1169 N N . ILE A 1 160 ? 5.654 4.579 -10.677 1.00 85.19 160 ILE A N 1
ATOM 1170 C CA . ILE A 1 160 ? 5.515 5.737 -9.782 1.00 85.19 160 ILE A CA 1
ATOM 1171 C C . ILE A 1 160 ? 4.680 6.833 -10.448 1.00 85.19 160 ILE A C 1
ATOM 1173 O O . ILE A 1 160 ? 3.749 7.355 -9.837 1.00 85.19 160 ILE A O 1
ATOM 1177 N N . VAL A 1 161 ? 4.958 7.156 -11.714 1.00 86.62 161 VAL A N 1
ATOM 1178 C CA . VAL A 1 161 ? 4.211 8.179 -12.462 1.00 86.62 161 VAL A CA 1
ATOM 1179 C C . VAL A 1 161 ? 2.747 7.781 -12.643 1.00 86.62 161 VAL A C 1
ATOM 1181 O O . VAL A 1 161 ? 1.866 8.607 -12.408 1.00 86.62 161 VAL A O 1
ATOM 1184 N N . ILE A 1 162 ? 2.458 6.531 -13.018 1.00 87.81 162 ILE A N 1
ATOM 1185 C CA . ILE A 1 162 ? 1.074 6.042 -13.121 1.00 87.81 162 ILE A CA 1
ATOM 1186 C C . ILE A 1 162 ? 0.392 6.111 -11.752 1.00 87.81 162 ILE A C 1
ATOM 1188 O O . ILE A 1 162 ? -0.741 6.580 -11.666 1.00 87.81 162 ILE A O 1
ATOM 1192 N N . GLY A 1 163 ? 1.091 5.722 -10.684 1.00 87.81 163 GLY A N 1
ATOM 1193 C CA . GLY A 1 163 ? 0.616 5.851 -9.310 1.00 87.81 163 GLY A CA 1
ATOM 1194 C C . GLY A 1 163 ? 0.224 7.288 -8.978 1.00 87.81 163 GLY A C 1
ATOM 1195 O O . GLY A 1 163 ? -0.905 7.513 -8.564 1.00 87.81 163 GLY A O 1
ATOM 1196 N N . LEU A 1 164 ? 1.096 8.264 -9.249 1.00 88.69 164 LEU A N 1
ATOM 1197 C CA . LEU A 1 164 ? 0.832 9.691 -9.019 1.00 88.69 164 LEU A CA 1
ATOM 1198 C C . LEU A 1 164 ? -0.343 10.234 -9.848 1.00 88.69 164 LEU A C 1
ATOM 1200 O O . LEU A 1 164 ? -1.062 11.114 -9.376 1.00 88.69 164 LEU A O 1
ATOM 1204 N N . ILE A 1 165 ? -0.556 9.712 -11.061 1.00 88.44 165 ILE A N 1
ATOM 1205 C CA . ILE A 1 165 ? -1.718 10.055 -11.897 1.00 88.44 165 ILE A CA 1
ATOM 1206 C C . ILE A 1 165 ? -3.017 9.526 -11.275 1.00 88.44 165 ILE A C 1
ATOM 1208 O O . ILE A 1 165 ? -4.036 10.215 -11.331 1.00 88.44 165 ILE A O 1
ATOM 1212 N N . LEU A 1 166 ? -2.994 8.326 -10.686 1.00 86.94 166 LEU A N 1
ATOM 1213 C CA . LEU A 1 166 ? -4.139 7.766 -9.959 1.00 86.94 166 LEU A CA 1
ATOM 1214 C C . LEU A 1 166 ? -4.374 8.499 -8.630 1.00 86.94 166 LEU A C 1
ATOM 1216 O O . LEU A 1 166 ? -5.517 8.747 -8.254 1.00 86.94 166 LEU A O 1
ATOM 1220 N N . GLY A 1 167 ? -3.299 8.920 -7.966 1.00 87.44 167 GLY A N 1
ATOM 1221 C CA . GLY A 1 167 ? -3.339 9.786 -6.800 1.00 87.44 167 GLY A CA 1
ATOM 1222 C C . GLY A 1 167 ? -1.967 9.967 -6.154 1.00 87.44 167 GLY A C 1
ATOM 1223 O O . GLY A 1 167 ? -1.060 9.152 -6.302 1.00 87.44 167 GLY A O 1
ATOM 1224 N N . ILE A 1 168 ? -1.827 11.020 -5.345 1.00 88.56 168 ILE A N 1
ATOM 1225 C CA . ILE A 1 168 ? -0.564 11.308 -4.647 1.00 88.56 168 ILE A CA 1
ATOM 1226 C C . ILE A 1 168 ? -0.157 10.132 -3.743 1.00 88.56 168 ILE A C 1
ATOM 1228 O O . ILE A 1 168 ? 0.984 9.688 -3.799 1.00 88.56 168 ILE A O 1
ATOM 1232 N N . ILE A 1 169 ? -1.092 9.580 -2.958 1.00 89.56 169 ILE A N 1
ATOM 1233 C CA . ILE A 1 169 ? -0.800 8.476 -2.028 1.00 89.56 169 ILE A CA 1
ATOM 1234 C C . ILE A 1 169 ? -0.325 7.205 -2.760 1.00 89.56 169 ILE A C 1
ATOM 1236 O O . ILE A 1 169 ? 0.739 6.715 -2.385 1.00 89.56 169 ILE A O 1
ATOM 1240 N N . PRO A 1 170 ? -1.027 6.662 -3.780 1.00 88.19 170 PRO A N 1
ATOM 1241 C CA . PRO A 1 170 ? -0.525 5.515 -4.544 1.00 88.19 170 PRO A CA 1
ATOM 1242 C C . PRO A 1 170 ? 0.881 5.731 -5.108 1.00 88.19 170 PRO A C 1
ATOM 1244 O O . PRO A 1 170 ? 1.721 4.839 -5.025 1.00 88.19 170 PRO A O 1
ATOM 1247 N N . GLY A 1 171 ? 1.161 6.923 -5.644 1.00 86.25 171 GLY A N 1
ATOM 1248 C CA . GLY A 1 171 ? 2.489 7.265 -6.150 1.00 86.25 171 GLY A CA 1
ATOM 1249 C C . GLY A 1 171 ? 3.567 7.264 -5.066 1.00 86.25 171 GLY A C 1
ATOM 1250 O O . GLY A 1 171 ? 4.631 6.687 -5.271 1.00 86.25 171 GLY A O 1
ATOM 1251 N N . LEU A 1 172 ? 3.281 7.839 -3.893 1.00 87.75 172 LEU A N 1
ATOM 1252 C CA . LEU A 1 172 ? 4.198 7.831 -2.745 1.00 87.75 172 LEU A CA 1
ATOM 1253 C C . LEU A 1 172 ? 4.420 6.420 -2.181 1.00 87.75 172 LEU A C 1
ATOM 1255 O O . LEU A 1 172 ? 5.541 6.075 -1.822 1.00 87.75 172 LEU A O 1
ATOM 1259 N N . VAL A 1 173 ? 3.378 5.586 -2.147 1.00 86.88 173 VAL A N 1
ATOM 1260 C CA . VAL A 1 173 ? 3.480 4.164 -1.776 1.00 86.88 173 VAL A CA 1
ATOM 1261 C C . VAL A 1 173 ? 4.471 3.442 -2.691 1.00 86.88 173 VAL A C 1
ATOM 1263 O O . VAL A 1 173 ? 5.311 2.688 -2.208 1.00 86.88 173 VAL A O 1
ATOM 1266 N N . LEU A 1 174 ? 4.407 3.685 -4.004 1.00 88.19 174 LEU A N 1
ATOM 1267 C CA . LEU A 1 174 ? 5.340 3.087 -4.962 1.00 88.19 174 LEU A CA 1
ATOM 1268 C C . LEU A 1 174 ? 6.751 3.660 -4.848 1.00 88.19 174 LEU A C 1
ATOM 1270 O O . LEU A 1 174 ? 7.705 2.896 -4.941 1.00 88.19 174 LEU A O 1
ATOM 1274 N N . LEU A 1 175 ? 6.878 4.964 -4.602 1.00 85.88 175 LEU A N 1
ATOM 1275 C CA . LEU A 1 175 ? 8.166 5.626 -4.399 1.00 85.88 175 LEU A CA 1
ATOM 1276 C C . LEU A 1 175 ? 8.932 4.977 -3.239 1.00 85.88 175 LEU A C 1
ATOM 1278 O O . LEU A 1 175 ? 10.081 4.591 -3.406 1.00 85.88 175 LEU A O 1
ATOM 1282 N N . VAL A 1 176 ? 8.275 4.767 -2.095 1.00 83.50 176 VAL A N 1
ATOM 1283 C CA . VAL A 1 176 ? 8.908 4.143 -0.920 1.00 83.50 176 VAL A CA 1
ATOM 1284 C C . VAL A 1 176 ? 9.232 2.662 -1.150 1.00 83.50 176 VAL A C 1
ATOM 1286 O O . VAL A 1 176 ? 10.248 2.165 -0.673 1.00 83.50 176 VAL A O 1
ATOM 1289 N N . LEU A 1 177 ? 8.372 1.923 -1.855 1.00 82.88 177 LEU A N 1
ATOM 1290 C CA . LEU A 1 177 ? 8.534 0.473 -2.014 1.00 82.88 177 LEU A CA 1
ATOM 1291 C C . LEU A 1 177 ? 9.567 0.047 -3.059 1.00 82.88 177 LEU A C 1
ATOM 1293 O O . LEU A 1 177 ? 10.063 -1.081 -2.964 1.00 82.88 177 LEU A O 1
ATOM 1297 N N . LEU A 1 178 ? 9.819 0.904 -4.048 1.00 81.19 178 LEU A N 1
ATOM 1298 C CA . LEU A 1 178 ? 10.733 0.670 -5.171 1.00 81.19 178 LEU A CA 1
ATOM 1299 C C . LEU A 1 178 ? 12.118 1.315 -4.969 1.00 81.19 178 LEU A C 1
ATOM 1301 O O . LEU A 1 178 ? 12.896 1.344 -5.914 1.00 81.19 178 LEU A O 1
ATOM 1305 N N . CYS A 1 179 ? 12.386 1.894 -3.796 1.00 76.56 179 CYS A N 1
ATOM 1306 C CA . CYS A 1 179 ? 13.600 2.672 -3.523 1.00 76.56 179 CYS A CA 1
ATOM 1307 C C . CYS A 1 179 ? 14.904 1.836 -3.429 1.00 76.56 179 CYS A C 1
ATOM 1309 O O . CYS A 1 179 ? 14.898 0.842 -2.674 1.00 76.56 179 CYS A O 1
#

Foldseek 3Di:
DDDDDPDDDDDDDDDPPPPPPPDPPPPPPPPPPPVVVVVCLVPQPQLACVSDVVSVVLLVCLLVPPDLVRSLCSLLPLLVQLLVLLVVLCVVPVPDPLSVVLNVLSVVLNVQLVVDDDSNSNSVSSNVSLVVLPVVPDDDDDDSDDPPPQDDDPSLVSSLVSSVVVHPSSSSSSSNNRD

Radius of gyration: 25.31 Å; Cα contacts (8 Å, |Δi|>4): 184; chains: 1; bounding box: 92×43×37 Å

Sequence (179 aa):
MNNLLKKLTIKLFAGMIFLSAGASSVAHAGLGQSYDAFAMISQSCSPGFTEHPELVALKQQILASASLEEAKKLALAPTDEAISALQTATVLAPFSGDLDATETRLSRARKQIQLASSQAQVADEFEGMMLAGLDNDKTASVKLGKDTECNYSSGETIAIVIGLILGIIPGLVLLVLLC

Secondary structure (DSSP, 8-state):
------------------------------TTTHHHHHHHHHH-----GGG-HHHHHHHHHHHH-SSHHHHHHHHHHHHHHHHHHHHHHHHH-TT-HHHHHHHHHHHHHHHHHHH--SHHHHHHHHHHHHHHHHTTS-S------S-------HHHHHHHHHHHHH-HHHHHHHHHHT-